Protein AF-A0A9N9NKV8-F1 (afdb_monomer_lite)

pLDDT: mean 71.87, std 18.75, range [32.06, 94.94]

Structure (mmCIF, N/CA/C/O backbone):
data_AF-A0A9N9NKV8-F1
#
_entry.id   AF-A0A9N9NKV8-F1
#
loop_
_atom_site.group_PDB
_atom_site.id
_atom_site.type_symbol
_atom_site.label_atom_id
_atom_site.label_alt_id
_atom_site.label_comp_id
_atom_site.label_asym_id
_atom_site.label_entity_id
_atom_site.label_seq_id
_atom_site.pdbx_PDB_ins_code
_atom_site.Cartn_x
_atom_site.Cartn_y
_atom_site.Cartn_z
_atom_site.occupancy
_atom_site.B_iso_or_equiv
_atom_site.auth_seq_id
_atom_site.auth_comp_id
_atom_site.auth_asym_id
_atom_site.auth_atom_id
_atom_site.pdbx_PDB_model_num
ATOM 1 N N . GLU A 1 1 ? 4.629 -12.056 -2.994 1.00 59.38 1 GLU A N 1
ATOM 2 C CA . GLU A 1 1 ? 5.844 -12.197 -2.162 1.00 59.38 1 GLU A CA 1
ATOM 3 C C . GLU A 1 1 ? 6.504 -10.847 -1.881 1.00 59.38 1 GLU A C 1
ATOM 5 O O . GLU A 1 1 ? 6.655 -10.490 -0.722 1.00 59.38 1 GLU A O 1
ATOM 10 N N . GLU A 1 2 ? 6.773 -10.036 -2.908 1.00 84.12 2 GLU A N 1
ATOM 11 C CA . GLU A 1 2 ? 7.429 -8.723 -2.770 1.00 84.12 2 GLU A CA 1
ATOM 12 C C . GLU A 1 2 ? 6.777 -7.770 -1.747 1.00 84.12 2 GLU A C 1
ATOM 14 O O . GLU A 1 2 ? 7.467 -7.253 -0.876 1.00 84.12 2 GLU A O 1
ATOM 19 N N . GLN A 1 3 ? 5.449 -7.585 -1.773 1.00 86.50 3 GLN A N 1
ATOM 20 C CA . GLN A 1 3 ? 4.755 -6.701 -0.816 1.00 86.50 3 GLN A CA 1
ATOM 21 C C . GLN A 1 3 ? 4.930 -7.135 0.645 1.00 86.50 3 GLN A C 1
ATOM 23 O O . GLN A 1 3 ? 5.041 -6.296 1.534 1.00 86.50 3 GLN A O 1
ATOM 28 N N . MET A 1 4 ? 4.959 -8.444 0.893 1.00 88.75 4 MET A N 1
ATOM 29 C CA . MET A 1 4 ? 5.151 -8.982 2.235 1.00 88.75 4 MET A CA 1
ATOM 30 C C . MET A 1 4 ? 6.593 -8.758 2.702 1.00 88.75 4 MET A C 1
ATOM 32 O O . MET A 1 4 ? 6.797 -8.317 3.826 1.00 88.75 4 MET A O 1
ATOM 36 N N . ASN A 1 5 ? 7.584 -8.946 1.826 1.00 88.38 5 ASN A N 1
ATOM 37 C CA . ASN A 1 5 ? 8.988 -8.669 2.150 1.00 88.38 5 ASN A CA 1
ATOM 38 C C . ASN A 1 5 ? 9.230 -7.173 2.410 1.00 88.38 5 ASN A C 1
ATOM 40 O O . ASN A 1 5 ? 9.847 -6.812 3.410 1.00 88.38 5 ASN A O 1
ATOM 44 N N . LEU A 1 6 ? 8.681 -6.296 1.564 1.00 89.19 6 LEU A N 1
ATOM 45 C CA . LEU A 1 6 ? 8.780 -4.842 1.734 1.00 89.19 6 LEU A CA 1
ATOM 46 C C . LEU A 1 6 ? 8.072 -4.339 2.998 1.00 89.19 6 LEU A C 1
ATOM 48 O O . LEU A 1 6 ? 8.448 -3.295 3.522 1.00 89.19 6 LEU A O 1
ATOM 52 N N . SER A 1 7 ? 7.086 -5.072 3.530 1.00 92.25 7 SER A N 1
ATOM 53 C CA . SER A 1 7 ? 6.407 -4.694 4.779 1.00 92.25 7 SER A CA 1
ATOM 54 C C . SER A 1 7 ? 7.365 -4.561 5.967 1.00 92.25 7 SER A C 1
ATOM 56 O O . SER A 1 7 ? 7.129 -3.750 6.860 1.00 92.25 7 SER A O 1
ATOM 58 N N . LEU A 1 8 ? 8.485 -5.292 5.955 1.00 91.06 8 LEU A N 1
ATOM 59 C CA . LEU A 1 8 ? 9.499 -5.253 7.010 1.00 91.06 8 LEU A CA 1
ATOM 60 C C . LEU A 1 8 ? 10.265 -3.924 7.052 1.00 91.06 8 LEU A C 1
ATOM 62 O O . LEU A 1 8 ? 10.883 -3.604 8.064 1.00 91.06 8 LEU A O 1
ATOM 66 N N . CYS A 1 9 ? 10.200 -3.132 5.980 1.00 90.94 9 CYS A N 1
ATOM 67 C CA . CYS A 1 9 ? 10.775 -1.792 5.915 1.00 90.94 9 CYS A CA 1
ATOM 68 C C . CYS A 1 9 ? 9.907 -0.734 6.609 1.00 90.94 9 CYS A C 1
ATOM 70 O O . CYS A 1 9 ? 10.264 0.442 6.583 1.00 90.94 9 CYS A O 1
ATOM 72 N N . TYR A 1 10 ? 8.786 -1.124 7.224 1.00 92.12 10 TYR A N 1
ATOM 73 C CA . TYR A 1 10 ? 7.868 -0.201 7.878 1.00 92.12 10 TYR A CA 1
ATOM 74 C C . TYR A 1 10 ? 7.801 -0.437 9.381 1.00 92.12 10 TYR A C 1
ATOM 76 O O . TYR A 1 10 ? 7.755 -1.566 9.870 1.00 92.12 10 TYR A O 1
ATOM 84 N N . HIS A 1 11 ? 7.748 0.661 10.119 1.00 92.38 11 HIS A N 1
ATOM 85 C CA . HIS A 1 11 ? 7.334 0.686 11.509 1.00 92.38 11 HIS A CA 1
ATOM 86 C C . HIS A 1 11 ? 5.838 0.990 11.586 1.00 92.38 11 HIS A C 1
ATOM 88 O O . HIS A 1 11 ? 5.302 1.663 10.708 1.00 92.38 11 HIS A O 1
ATOM 94 N N . ALA A 1 12 ? 5.166 0.477 12.612 1.00 93.56 12 ALA A N 1
ATOM 95 C CA . ALA A 1 12 ? 3.743 0.693 12.800 1.00 93.56 12 ALA A CA 1
ATOM 96 C C . ALA A 1 12 ? 3.438 0.916 14.277 1.00 93.56 12 ALA A C 1
ATOM 98 O O . ALA A 1 12 ? 3.933 0.171 15.125 1.00 93.56 12 ALA A O 1
ATOM 99 N N . THR A 1 13 ? 2.607 1.917 14.540 1.00 93.12 13 THR A N 1
ATOM 100 C CA . THR A 1 13 ? 2.231 2.354 15.881 1.00 93.12 13 THR A CA 1
ATOM 101 C C . THR A 1 13 ? 0.715 2.462 15.951 1.00 93.12 13 THR A C 1
ATOM 103 O O . THR A 1 13 ? 0.108 3.121 15.104 1.00 93.12 13 THR A O 1
ATOM 106 N N . GLU A 1 14 ? 0.103 1.811 16.939 1.00 92.69 14 GLU A N 1
ATOM 107 C CA . GLU A 1 14 ? -1.325 1.982 17.214 1.00 92.69 14 GLU A CA 1
ATOM 108 C C . GLU A 1 14 ? -1.544 3.412 17.711 1.00 92.69 14 GLU A C 1
ATOM 110 O O . GLU A 1 14 ? -0.775 3.932 18.525 1.00 92.69 14 GLU A O 1
ATOM 115 N N . ILE A 1 15 ? -2.570 4.068 17.188 1.00 91.19 15 ILE A N 1
ATOM 116 C CA . ILE A 1 15 ? -2.924 5.439 17.533 1.00 91.19 15 ILE A CA 1
ATOM 117 C C . ILE A 1 15 ? -4.402 5.507 17.892 1.00 91.19 15 ILE A C 1
ATOM 119 O O . ILE A 1 15 ? -5.216 4.705 17.439 1.00 91.19 15 ILE A O 1
ATOM 123 N N . GLU A 1 16 ? -4.766 6.508 18.682 1.00 87.12 16 GLU A N 1
ATOM 124 C CA . GLU A 1 16 ? -6.173 6.832 18.879 1.00 87.12 16 GLU A CA 1
ATOM 125 C C . GLU A 1 16 ? -6.756 7.392 17.581 1.00 87.12 16 GLU A C 1
ATOM 127 O O . GLU A 1 16 ? -6.125 8.209 16.904 1.00 87.12 16 GLU A O 1
ATOM 132 N N . PHE A 1 17 ? -7.971 6.959 17.244 1.00 80.25 17 PHE A N 1
ATOM 133 C CA . PHE A 1 17 ? -8.651 7.356 16.013 1.00 80.25 17 PHE A CA 1
ATOM 134 C C . PHE A 1 17 ? -8.741 8.885 15.866 1.00 80.25 17 PHE A C 1
ATOM 136 O O . PHE A 1 17 ? -8.448 9.417 14.795 1.00 80.25 17 PHE A O 1
ATOM 143 N N . GLU A 1 18 ? -9.068 9.593 16.952 1.00 76.50 18 GLU A N 1
ATOM 144 C CA . GLU A 1 18 ? -9.189 11.059 16.972 1.00 76.50 18 GLU A CA 1
ATOM 145 C C . GLU A 1 18 ? -7.867 11.764 16.626 1.00 76.50 18 GLU A C 1
ATOM 147 O O . GLU A 1 18 ? -7.859 12.804 15.967 1.00 76.50 18 GLU A O 1
ATOM 152 N N . ASN A 1 19 ? -6.736 11.148 16.975 1.00 77.62 19 ASN A N 1
ATOM 153 C CA . ASN A 1 19 ? -5.398 11.682 16.728 1.00 77.62 19 ASN A CA 1
ATOM 154 C C . ASN A 1 19 ? -4.859 11.342 15.328 1.00 77.62 19 ASN A C 1
ATOM 156 O O . ASN A 1 19 ? -3.799 11.829 14.939 1.00 77.62 19 ASN A O 1
ATOM 160 N N . ALA A 1 20 ? -5.550 10.501 14.554 1.00 75.81 20 ALA A N 1
ATOM 161 C CA . ALA A 1 20 ? -5.077 10.086 13.235 1.00 75.81 20 ALA A CA 1
ATOM 162 C C . ALA A 1 20 ? -5.077 11.244 12.232 1.00 75.81 20 ALA A C 1
ATOM 164 O O . ALA A 1 20 ? -4.102 11.437 11.510 1.00 75.81 20 ALA A O 1
ATOM 165 N N . ARG A 1 21 ? -6.142 12.055 12.223 1.00 75.00 21 ARG A N 1
ATOM 166 C CA . ARG A 1 21 ? -6.285 13.173 11.276 1.00 75.00 21 ARG A CA 1
ATOM 167 C C . ARG A 1 21 ? -5.312 14.317 11.565 1.00 75.00 21 ARG A C 1
ATOM 169 O O . ARG A 1 21 ? -4.824 14.940 10.633 1.00 75.00 21 ARG A O 1
ATOM 176 N N . SER A 1 22 ? -4.995 14.573 12.834 1.00 73.25 22 SER A N 1
ATOM 177 C CA . SER A 1 22 ? -4.048 15.629 13.225 1.00 73.25 22 SER A CA 1
ATOM 178 C C . SER A 1 22 ? -2.589 15.279 12.917 1.00 73.25 22 SER A C 1
ATOM 180 O O . SER A 1 22 ? -1.762 16.176 12.783 1.00 73.25 22 SER A O 1
ATOM 182 N N . LYS A 1 23 ? -2.274 13.986 12.783 1.00 73.25 23 LYS A N 1
ATOM 183 C CA . LYS A 1 23 ? -0.947 13.484 12.400 1.00 73.25 23 LYS A CA 1
ATOM 184 C C . LYS A 1 23 ? -0.706 13.452 10.893 1.00 73.25 23 LYS A C 1
ATOM 186 O O . LYS A 1 23 ? 0.419 13.202 10.462 1.00 73.25 23 LYS A O 1
ATOM 191 N N . GLU A 1 24 ? -1.741 13.650 10.084 1.00 74.38 24 GLU A N 1
ATOM 192 C CA . GLU A 1 24 ? -1.588 13.647 8.639 1.00 74.38 24 GLU A CA 1
ATOM 193 C C . GLU A 1 24 ? -0.886 14.931 8.185 1.00 74.38 24 GLU A C 1
ATOM 195 O O . GLU A 1 24 ? -1.459 16.019 8.175 1.00 74.38 24 GLU A O 1
ATOM 200 N N . ASN A 1 25 ? 0.390 14.806 7.822 1.00 67.25 25 ASN A N 1
ATOM 201 C CA . ASN A 1 25 ? 1.150 15.923 7.278 1.00 67.25 25 ASN A CA 1
ATOM 202 C C . ASN A 1 25 ? 0.633 16.280 5.878 1.00 67.25 25 ASN A C 1
ATOM 204 O O . ASN A 1 25 ? 0.511 15.411 5.010 1.00 67.25 25 ASN A O 1
ATOM 208 N N . VAL A 1 26 ? 0.409 17.573 5.630 1.00 59.44 26 VAL A N 1
ATOM 209 C CA . VAL A 1 26 ? 0.201 18.087 4.272 1.00 59.44 26 VAL A CA 1
ATOM 210 C C . VAL A 1 26 ? 1.522 17.945 3.522 1.00 59.44 26 VAL A C 1
ATOM 212 O O . VAL A 1 26 ? 2.517 18.585 3.860 1.00 59.44 26 VAL A O 1
ATOM 215 N N . LEU A 1 27 ? 1.550 17.054 2.536 1.00 58.91 27 LEU A N 1
ATOM 216 C CA . LEU A 1 27 ? 2.731 16.842 1.709 1.00 58.91 27 LEU A CA 1
ATOM 217 C C . LEU A 1 27 ? 2.879 17.988 0.717 1.00 58.91 27 LEU A C 1
ATOM 219 O O . LEU A 1 27 ? 1.959 18.240 -0.058 1.00 58.91 27 LEU A O 1
ATOM 223 N N . ASP A 1 28 ? 4.057 18.610 0.693 1.00 55.28 28 ASP A N 1
ATOM 224 C CA . ASP A 1 28 ? 4.451 19.479 -0.411 1.00 55.28 28 ASP A CA 1
ATOM 225 C C . ASP A 1 28 ? 4.503 18.646 -1.703 1.00 55.28 28 ASP A C 1
ATOM 227 O O . ASP A 1 28 ? 5.191 17.621 -1.781 1.00 55.28 28 ASP A O 1
ATOM 231 N N . GLU A 1 29 ? 3.740 19.056 -2.719 1.00 55.53 29 GLU A N 1
ATOM 232 C CA . GLU A 1 29 ? 3.689 18.379 -4.018 1.00 55.53 29 GLU A CA 1
ATOM 233 C C . GLU A 1 29 ? 5.070 18.309 -4.685 1.00 55.53 29 GLU A C 1
ATOM 235 O O . GLU A 1 29 ? 5.317 17.394 -5.476 1.00 55.53 29 GLU A O 1
ATOM 240 N N . SER A 1 30 ? 5.985 19.219 -4.328 1.00 52.91 30 SER A N 1
ATOM 241 C CA . SER A 1 30 ? 7.352 19.262 -4.854 1.00 52.91 30 SER A CA 1
ATOM 242 C C . SER A 1 30 ? 8.200 18.030 -4.485 1.00 52.91 30 SER A C 1
ATOM 244 O O . SER A 1 30 ? 9.093 17.654 -5.247 1.00 52.91 30 SER A O 1
ATOM 246 N N . ASP A 1 31 ? 7.875 17.339 -3.383 1.00 54.62 31 ASP A N 1
ATOM 247 C CA . ASP A 1 31 ? 8.577 16.134 -2.910 1.00 54.62 31 ASP A CA 1
ATOM 248 C C . ASP A 1 31 ? 8.037 14.835 -3.570 1.00 54.62 31 ASP A C 1
ATOM 250 O O . ASP A 1 31 ? 8.616 13.751 -3.408 1.00 54.62 31 ASP A O 1
ATOM 254 N N . ARG A 1 32 ? 6.945 14.907 -4.355 1.00 57.59 32 ARG A N 1
ATOM 255 C CA . ARG A 1 32 ? 6.312 13.747 -5.017 1.00 57.59 32 ARG A CA 1
ATOM 256 C C . ARG A 1 32 ? 6.987 13.402 -6.353 1.00 57.59 32 ARG A C 1
ATOM 258 O O . ARG A 1 32 ? 6.445 13.638 -7.432 1.00 57.59 32 ARG A O 1
ATOM 265 N N . PHE A 1 33 ? 8.153 12.762 -6.298 1.00 60.25 33 PHE A N 1
ATOM 266 C CA . PHE A 1 33 ? 8.739 12.120 -7.483 1.00 60.25 33 PHE A CA 1
ATOM 267 C C . PHE A 1 33 ? 7.880 10.940 -7.964 1.00 60.25 33 PHE A C 1
ATOM 269 O O . PHE A 1 33 ? 7.383 10.155 -7.153 1.00 60.25 33 PHE A O 1
ATOM 276 N N . ILE A 1 34 ? 7.736 10.790 -9.288 1.00 59.56 34 ILE A N 1
ATOM 277 C CA . ILE A 1 34 ? 6.890 9.751 -9.907 1.00 59.56 34 ILE A CA 1
ATOM 278 C C . ILE A 1 34 ? 7.315 8.333 -9.503 1.00 59.56 34 ILE A C 1
ATOM 280 O O . ILE A 1 34 ? 6.463 7.486 -9.242 1.00 59.56 34 ILE A O 1
ATOM 284 N N . ASP A 1 35 ? 8.611 8.108 -9.331 1.00 54.78 35 ASP A N 1
ATOM 285 C CA . ASP A 1 35 ? 9.166 6.820 -8.913 1.00 54.78 35 ASP A CA 1
ATOM 286 C C . ASP A 1 35 ? 8.711 6.424 -7.497 1.00 54.78 35 ASP A C 1
ATOM 288 O O . ASP A 1 35 ? 8.479 5.251 -7.214 1.00 54.78 35 ASP A O 1
ATOM 292 N N . ASN A 1 36 ? 8.495 7.410 -6.623 1.00 60.38 36 ASN A N 1
ATOM 293 C CA . ASN A 1 36 ? 8.099 7.201 -5.232 1.00 60.38 36 ASN A CA 1
ATOM 294 C C . ASN A 1 36 ? 6.577 7.239 -5.036 1.00 60.38 36 ASN A C 1
ATOM 296 O O . ASN A 1 36 ? 6.095 6.922 -3.952 1.00 60.38 36 ASN A O 1
ATOM 300 N N . LEU A 1 37 ? 5.789 7.592 -6.064 1.00 62.69 37 LEU A N 1
ATOM 301 C CA . LEU A 1 37 ? 4.326 7.730 -5.969 1.00 62.69 37 LEU A CA 1
ATOM 302 C C . LEU A 1 37 ? 3.632 6.448 -5.484 1.00 62.69 37 LEU A C 1
ATOM 304 O O . LEU A 1 37 ? 2.493 6.500 -5.020 1.00 62.69 37 LEU A O 1
ATOM 308 N N . PHE A 1 38 ? 4.282 5.291 -5.601 1.00 60.16 38 PHE A N 1
ATOM 309 C CA . PHE A 1 38 ? 3.774 4.020 -5.090 1.00 60.16 38 PHE A CA 1
ATOM 310 C C . PHE A 1 38 ? 3.830 3.911 -3.561 1.00 60.16 38 PHE A C 1
ATOM 312 O O . PHE A 1 38 ? 2.990 3.198 -3.009 1.00 60.16 38 PHE A O 1
ATOM 319 N N . ASP A 1 39 ? 4.759 4.617 -2.912 1.00 69.19 39 ASP A N 1
ATOM 320 C CA . ASP A 1 39 ? 5.014 4.661 -1.462 1.00 69.19 39 ASP A CA 1
ATOM 321 C C . ASP A 1 39 ? 4.447 5.913 -0.777 1.00 69.19 39 ASP A C 1
ATOM 323 O O . ASP A 1 39 ? 4.652 6.099 0.416 1.00 69.19 39 ASP A O 1
ATOM 327 N N . PHE A 1 40 ? 3.735 6.775 -1.508 1.00 77.75 40 PHE A N 1
ATOM 328 C CA . PHE A 1 40 ? 3.046 7.928 -0.928 1.00 77.75 40 PHE A CA 1
ATOM 329 C C . PHE A 1 40 ? 1.570 7.624 -0.637 1.00 77.75 40 PHE A C 1
ATOM 331 O O . PHE A 1 40 ? 0.933 6.862 -1.384 1.00 77.75 40 PHE A O 1
ATOM 338 N N . PRO A 1 41 ? 0.977 8.239 0.405 1.00 79.81 41 PRO A N 1
ATOM 339 C CA . PRO A 1 41 ? -0.471 8.266 0.590 1.00 79.81 41 PRO A CA 1
ATOM 340 C C . PRO A 1 41 ? -1.163 8.756 -0.686 1.00 79.81 41 PRO A C 1
ATOM 342 O O . PRO A 1 41 ? -0.720 9.707 -1.324 1.00 79.81 41 PRO A O 1
ATOM 345 N N . GLN A 1 42 ? -2.205 8.044 -1.105 1.00 78.00 42 GLN A N 1
ATOM 346 C CA . GLN A 1 42 ? -2.976 8.346 -2.316 1.00 78.00 42 GLN A CA 1
ATOM 347 C C . GLN A 1 42 ? -4.213 9.179 -2.027 1.00 78.00 42 GLN A C 1
ATOM 349 O O . GLN A 1 42 ? -4.753 9.795 -2.934 1.00 78.00 42 GLN A O 1
ATOM 354 N N . ILE A 1 43 ? -4.672 9.132 -0.785 1.00 77.88 43 ILE A N 1
ATOM 355 C CA . ILE A 1 43 ? -5.833 9.849 -0.285 1.00 77.88 43 ILE A CA 1
ATOM 356 C C . ILE A 1 43 ? -5.557 10.281 1.146 1.00 77.88 43 ILE A C 1
ATOM 358 O O . ILE A 1 43 ? -4.757 9.646 1.846 1.00 77.88 43 ILE A O 1
ATOM 362 N N . HIS A 1 44 ? -6.260 11.326 1.554 1.00 80.12 44 HIS A N 1
ATOM 363 C CA . HIS A 1 44 ? -6.252 11.813 2.917 1.00 80.12 44 HIS A CA 1
ATOM 364 C C . HIS A 1 44 ? -7.205 11.007 3.800 1.00 80.12 44 HIS A C 1
ATOM 366 O O . HIS A 1 44 ? -8.214 10.473 3.335 1.00 80.12 44 HIS A O 1
ATOM 372 N N . LEU A 1 45 ? -6.918 10.943 5.098 1.00 77.31 45 LEU A N 1
ATOM 373 C CA . LEU A 1 45 ? -7.813 10.323 6.079 1.00 77.31 45 LEU A CA 1
ATOM 374 C C . LEU A 1 45 ? -9.197 10.985 6.127 1.00 77.31 45 LEU A C 1
ATOM 376 O O . LEU A 1 45 ? -10.180 10.323 6.459 1.00 77.31 45 LEU A O 1
ATOM 380 N N . SER A 1 46 ? -9.283 12.274 5.790 1.00 72.06 46 SER A N 1
ATOM 381 C CA . SER A 1 46 ? -10.550 13.002 5.648 1.00 72.06 46 SER A CA 1
ATOM 382 C C . SER A 1 46 ? -11.455 12.423 4.559 1.00 72.06 46 SER A C 1
ATOM 384 O O . SER A 1 46 ? -12.671 12.557 4.662 1.00 72.06 46 SER A O 1
ATOM 386 N N . SER A 1 47 ? -10.889 11.747 3.554 1.00 72.56 47 SER A N 1
ATOM 387 C CA . SER A 1 47 ? -11.641 11.102 2.474 1.00 72.56 47 SER A CA 1
ATOM 388 C C . SER A 1 47 ? -12.250 9.753 2.898 1.00 72.56 47 SER A C 1
ATOM 390 O O . SER A 1 47 ? -13.025 9.169 2.138 1.00 72.56 47 SER A O 1
ATOM 392 N N . PHE A 1 48 ? -11.910 9.219 4.081 1.00 74.75 48 PHE A N 1
ATOM 393 C CA . PHE A 1 48 ? -12.569 8.028 4.626 1.00 74.75 48 PHE A CA 1
ATOM 394 C C . PHE A 1 48 ? -13.920 8.364 5.272 1.00 74.75 48 PHE A C 1
ATOM 396 O O . PHE A 1 48 ? -14.054 9.425 5.885 1.00 74.75 48 PHE A O 1
ATOM 403 N N . PRO A 1 49 ? -14.914 7.455 5.175 1.00 66.00 49 PRO A N 1
ATOM 404 C CA . PRO A 1 49 ? -16.222 7.660 5.788 1.00 66.00 49 PRO A CA 1
ATOM 405 C C . PRO A 1 49 ? -16.095 7.883 7.301 1.00 66.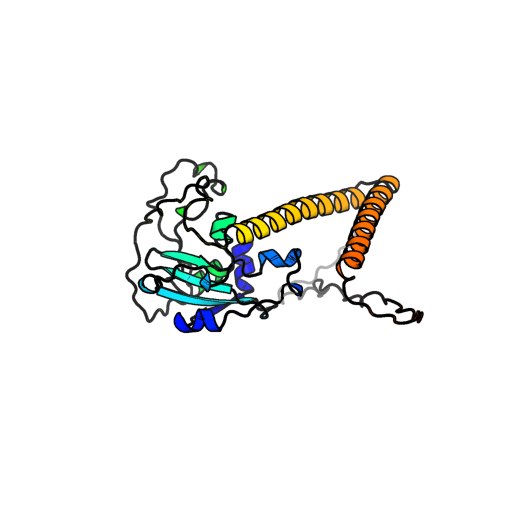00 49 PRO A C 1
ATOM 407 O O . PRO A 1 49 ? -15.290 7.237 7.971 1.00 66.00 49 PRO A O 1
ATOM 410 N N . GLU A 1 50 ? -16.899 8.809 7.826 1.00 57.16 50 GLU A N 1
ATOM 411 C CA . GLU A 1 50 ? -16.825 9.287 9.213 1.00 57.16 50 GLU A CA 1
ATOM 412 C C . GLU A 1 50 ? -17.409 8.324 10.253 1.00 57.16 50 GLU A C 1
ATOM 414 O O . GLU A 1 50 ? -17.344 8.633 11.438 1.00 57.16 50 GLU A O 1
ATOM 419 N N . ASP A 1 51 ? -17.946 7.164 9.857 1.00 67.38 51 ASP A N 1
ATOM 420 C CA . ASP A 1 51 ? -18.531 6.191 10.789 1.00 67.38 51 ASP A CA 1
ATOM 421 C C . ASP A 1 51 ? -17.457 5.484 11.634 1.00 67.38 51 ASP A C 1
ATOM 423 O O . ASP A 1 51 ? -17.096 4.318 11.440 1.00 67.38 51 ASP A O 1
ATOM 427 N N . THR A 1 52 ? -16.973 6.217 12.635 1.00 66.69 52 THR A N 1
ATOM 428 C CA . THR A 1 52 ? -15.974 5.806 13.627 1.00 66.69 52 THR A CA 1
ATOM 429 C C . THR A 1 52 ? -16.410 4.577 14.421 1.00 66.69 52 THR A C 1
ATOM 431 O O . THR A 1 52 ? -15.568 3.814 14.886 1.00 66.69 52 THR A O 1
ATOM 434 N N . SER A 1 53 ? -17.723 4.340 14.517 1.00 71.25 53 SER A N 1
ATOM 435 C CA . SER A 1 53 ? -18.337 3.204 15.215 1.00 71.25 53 SER A CA 1
ATOM 436 C C . SER A 1 53 ? -17.930 1.839 14.648 1.00 71.25 53 SER A C 1
ATOM 438 O O . SER A 1 53 ? -18.046 0.821 15.333 1.00 71.25 53 SER A O 1
ATOM 440 N N . THR A 1 54 ? -17.437 1.805 13.408 1.00 84.00 54 THR A N 1
ATOM 441 C CA . THR A 1 54 ? -16.981 0.579 12.743 1.00 84.00 54 THR A CA 1
ATOM 442 C C . THR A 1 54 ? -15.490 0.308 12.923 1.00 84.00 54 THR A C 1
ATOM 444 O O . THR A 1 54 ? -15.053 -0.820 12.692 1.00 84.00 54 THR A O 1
ATOM 447 N N . VAL A 1 55 ? -14.705 1.304 13.348 1.00 88.12 55 VAL A N 1
ATOM 448 C CA . VAL A 1 55 ? -13.246 1.202 13.453 1.00 88.12 55 VAL A CA 1
ATOM 449 C C . VAL A 1 55 ? -12.865 0.523 14.766 1.00 88.12 55 VAL A C 1
ATOM 451 O O . VAL A 1 55 ? -13.162 1.017 15.850 1.00 88.12 55 VAL A O 1
ATOM 454 N N . LEU A 1 56 ? -12.174 -0.612 14.671 1.00 89.38 56 LEU A N 1
ATOM 455 C CA . LEU A 1 56 ? -11.653 -1.338 15.829 1.00 89.38 56 LEU A CA 1
ATOM 456 C C . LEU A 1 56 ? -10.298 -0.792 16.278 1.00 89.38 56 LEU A C 1
ATOM 458 O O . LEU A 1 56 ? -10.080 -0.588 17.471 1.00 89.38 56 LEU A O 1
ATOM 462 N N . GLU A 1 57 ? -9.398 -0.565 15.321 1.00 91.62 57 GLU A N 1
ATOM 463 C CA . GLU A 1 57 ? -8.042 -0.074 15.560 1.00 91.62 57 GLU A CA 1
ATOM 464 C C . GLU A 1 57 ? -7.622 0.901 14.455 1.00 91.62 57 GLU A C 1
ATOM 466 O O . GLU A 1 57 ? -7.958 0.719 13.277 1.00 91.62 57 GLU A O 1
ATOM 471 N N . ALA A 1 58 ? -6.838 1.908 14.838 1.00 91.56 58 ALA A N 1
ATOM 472 C CA . ALA A 1 58 ? -6.204 2.852 13.932 1.00 91.56 58 ALA A CA 1
ATOM 473 C C . ALA A 1 58 ? -4.684 2.775 14.087 1.00 91.56 58 ALA A C 1
ATOM 475 O O . ALA A 1 58 ? -4.157 2.718 15.197 1.00 91.56 58 ALA A O 1
ATOM 476 N N . TRP A 1 59 ? -3.978 2.777 12.962 1.00 93.75 59 TRP A N 1
ATOM 477 C CA . TRP A 1 59 ? -2.534 2.583 12.935 1.00 93.75 59 TRP A CA 1
ATOM 478 C C . TRP A 1 59 ? -1.852 3.606 12.039 1.00 93.75 59 TRP A C 1
ATOM 480 O O . TRP A 1 59 ? -2.268 3.829 10.900 1.00 93.75 59 TRP A O 1
ATOM 490 N N . GLU A 1 60 ? -0.763 4.173 12.547 1.00 93.75 60 GLU A N 1
ATOM 491 C CA . GLU A 1 60 ? 0.197 4.964 11.785 1.00 93.75 60 GLU A CA 1
ATOM 492 C C . GLU A 1 60 ? 1.340 4.061 11.314 1.00 93.75 60 GLU A C 1
ATOM 494 O O . GLU A 1 60 ? 1.908 3.304 12.101 1.00 93.75 60 GLU A O 1
ATOM 499 N N . ILE A 1 61 ? 1.687 4.144 10.033 1.00 92.75 61 ILE A N 1
ATOM 500 C CA . ILE A 1 61 ? 2.693 3.316 9.373 1.00 92.75 61 ILE A CA 1
ATOM 501 C C . ILE A 1 61 ? 3.759 4.224 8.762 1.00 92.75 61 ILE A C 1
ATOM 503 O O . ILE A 1 61 ? 3.468 5.031 7.882 1.00 92.75 61 ILE A O 1
ATOM 507 N N . LEU A 1 62 ? 5.007 4.061 9.184 1.00 91.12 62 LEU A N 1
ATOM 508 C CA . LEU A 1 62 ? 6.135 4.897 8.773 1.00 91.12 62 LEU A CA 1
ATOM 509 C C . LEU A 1 62 ? 7.186 4.056 8.058 1.00 91.12 62 LEU A C 1
ATOM 511 O O . LEU A 1 62 ? 7.573 2.993 8.545 1.00 91.12 62 LEU A O 1
ATOM 515 N N . HIS A 1 63 ? 7.690 4.537 6.924 1.00 89.25 63 HIS A N 1
ATOM 516 C CA . HIS A 1 63 ? 8.816 3.885 6.264 1.00 89.25 63 HIS A CA 1
ATOM 517 C C . HIS A 1 63 ? 10.111 4.145 7.045 1.00 89.25 63 HIS A C 1
ATOM 519 O O . HIS A 1 63 ? 10.480 5.293 7.290 1.00 89.25 63 HIS A O 1
ATOM 525 N N . LEU A 1 64 ? 10.847 3.086 7.392 1.00 87.19 64 LEU A N 1
ATOM 526 C CA . LEU A 1 64 ? 12.045 3.169 8.236 1.00 87.19 64 LEU A CA 1
ATOM 527 C C . LEU A 1 64 ? 13.160 4.018 7.615 1.00 87.19 64 LEU A C 1
ATOM 529 O O . LEU A 1 64 ? 13.898 4.682 8.337 1.00 87.19 64 LEU A O 1
ATOM 533 N N . ALA A 1 65 ? 13.295 4.004 6.286 1.00 81.69 65 ALA A N 1
ATOM 534 C CA . ALA A 1 65 ? 14.320 4.793 5.598 1.00 81.69 65 ALA A CA 1
ATOM 535 C C . ALA A 1 65 ? 13.830 6.179 5.146 1.00 81.69 65 ALA A C 1
ATOM 537 O O . ALA A 1 65 ? 14.643 6.997 4.726 1.00 81.69 65 ALA A O 1
ATOM 538 N N . ASN A 1 66 ? 12.518 6.439 5.191 1.00 74.50 66 ASN A N 1
ATOM 539 C CA . ASN A 1 66 ? 11.939 7.715 4.774 1.00 74.50 66 ASN A CA 1
ATOM 540 C C . ASN A 1 66 ? 10.705 8.057 5.629 1.00 74.50 66 ASN A C 1
ATOM 542 O O . ASN A 1 66 ? 9.575 7.917 5.166 1.00 74.50 66 ASN A O 1
ATOM 546 N N . PRO A 1 67 ? 10.904 8.507 6.878 1.00 70.94 67 PRO A N 1
ATOM 547 C CA . PRO A 1 67 ? 9.811 8.782 7.807 1.00 70.94 67 PRO A CA 1
ATOM 548 C C . PRO A 1 67 ? 9.083 10.105 7.518 1.00 70.94 67 PRO A C 1
ATOM 550 O O . PRO A 1 67 ? 8.270 10.534 8.327 1.00 70.94 67 PRO A O 1
ATOM 553 N N . LYS A 1 68 ? 9.368 10.778 6.391 1.00 73.38 68 LYS A N 1
ATOM 554 C CA . LYS A 1 68 ? 8.702 12.034 6.011 1.00 73.38 68 LYS A CA 1
ATOM 555 C C . LYS A 1 68 ? 7.196 11.858 5.804 1.00 73.38 68 LYS A C 1
ATOM 557 O O . LYS A 1 68 ? 6.439 12.809 5.969 1.00 73.38 68 LYS A O 1
ATOM 562 N N . THR A 1 69 ? 6.777 10.660 5.398 1.00 77.25 69 THR A N 1
ATOM 563 C CA . THR A 1 69 ? 5.395 10.365 5.024 1.00 77.25 69 THR A CA 1
ATOM 564 C C . THR A 1 69 ? 4.859 9.196 5.827 1.00 77.25 69 THR A C 1
ATOM 566 O O . THR A 1 69 ? 5.418 8.095 5.781 1.00 77.25 69 THR A O 1
ATOM 569 N N . SER A 1 70 ? 3.745 9.431 6.511 1.00 87.44 70 SER A N 1
ATOM 570 C CA . SER A 1 70 ? 2.987 8.400 7.208 1.00 87.44 70 SER A CA 1
ATOM 571 C C . SER A 1 70 ? 1.892 7.856 6.300 1.00 87.44 70 SER A C 1
ATOM 573 O O . SER A 1 70 ? 1.202 8.603 5.609 1.00 87.44 70 SER A O 1
ATOM 575 N N . HIS A 1 71 ? 1.688 6.548 6.342 1.00 90.50 71 HIS A N 1
ATOM 576 C CA . HIS A 1 71 ? 0.444 5.932 5.915 1.00 90.50 71 HIS A CA 1
ATOM 577 C C . HIS A 1 71 ? -0.435 5.662 7.120 1.00 90.50 71 HIS A C 1
ATOM 579 O O . HIS A 1 71 ? 0.062 5.393 8.209 1.00 90.50 71 HIS A O 1
ATOM 585 N N . PHE A 1 72 ? -1.742 5.650 6.902 1.00 91.81 72 PHE A N 1
ATOM 586 C CA . PHE A 1 72 ? -2.691 5.300 7.943 1.00 91.81 72 PHE A CA 1
ATOM 587 C C . PHE A 1 72 ? -3.529 4.113 7.509 1.00 91.81 72 PHE A C 1
ATOM 589 O O . PHE A 1 72 ? -3.839 3.951 6.318 1.00 91.81 72 PHE A O 1
ATOM 596 N N . ILE A 1 73 ? -3.852 3.261 8.480 1.00 92.12 73 ILE A N 1
ATOM 597 C CA . ILE A 1 73 ? -4.746 2.127 8.293 1.00 92.12 73 ILE A CA 1
ATOM 598 C C . ILE A 1 73 ? -5.818 2.122 9.371 1.00 92.12 73 ILE A C 1
ATOM 600 O O . ILE A 1 73 ? -5.504 2.212 10.557 1.00 92.12 73 ILE A O 1
ATOM 604 N N . TYR A 1 74 ? -7.064 1.936 8.946 1.00 90.81 74 TYR A N 1
ATOM 605 C CA . TYR A 1 74 ? -8.176 1.585 9.821 1.00 90.81 74 TYR A CA 1
ATOM 606 C C . TYR A 1 74 ? -8.547 0.118 9.629 1.00 90.81 74 TYR A C 1
ATOM 608 O O . TYR A 1 74 ? -8.708 -0.338 8.493 1.00 90.81 74 TYR A O 1
ATOM 616 N N . LEU A 1 75 ? -8.664 -0.610 10.740 1.00 90.88 75 LEU A N 1
ATOM 617 C CA . LEU A 1 75 ? -9.195 -1.970 10.788 1.00 90.88 75 LEU A CA 1
ATOM 618 C C . LEU A 1 75 ? -10.658 -1.900 11.211 1.00 90.88 75 LEU A C 1
ATOM 620 O O . LEU A 1 75 ? -10.964 -1.337 12.261 1.00 90.88 75 LEU A O 1
ATOM 624 N N . LEU A 1 76 ? -11.552 -2.448 10.395 1.00 87.94 76 LEU A N 1
ATOM 625 C CA . LEU A 1 76 ? -12.993 -2.358 10.604 1.00 87.94 76 LEU A CA 1
ATOM 626 C C . LEU A 1 76 ? -13.553 -3.633 11.251 1.00 87.94 76 LEU A C 1
ATOM 628 O O . LEU A 1 76 ? -12.955 -4.712 11.191 1.00 87.94 76 LEU A O 1
ATOM 632 N N . ASN A 1 77 ? -14.727 -3.513 11.867 1.00 86.25 77 ASN A N 1
ATOM 633 C CA . ASN A 1 77 ? -15.409 -4.600 12.573 1.00 86.25 77 ASN A CA 1
ATOM 634 C C . ASN A 1 77 ? -15.849 -5.761 11.660 1.00 86.25 77 ASN A C 1
ATOM 636 O O . ASN A 1 77 ? -15.940 -6.903 12.108 1.00 86.25 77 ASN A O 1
ATOM 640 N N . ASP A 1 78 ? -16.035 -5.504 10.370 1.00 82.31 78 ASP A N 1
ATOM 641 C CA . ASP A 1 78 ? -16.310 -6.493 9.327 1.00 82.31 78 ASP A CA 1
ATOM 642 C C . ASP A 1 78 ? -15.034 -7.171 8.786 1.00 82.31 78 ASP A C 1
ATOM 644 O O . ASP A 1 78 ? -15.101 -8.038 7.913 1.00 82.31 78 ASP A O 1
ATOM 648 N N . SER A 1 79 ? -13.867 -6.831 9.350 1.00 82.44 79 SER A N 1
ATOM 649 C CA . SER A 1 79 ? -12.540 -7.304 8.926 1.00 82.44 79 SER A CA 1
ATOM 650 C C . SER A 1 79 ? -12.112 -6.842 7.535 1.00 82.44 79 SER A C 1
ATOM 652 O O . SER A 1 79 ? -11.208 -7.424 6.930 1.00 82.44 79 SER A O 1
ATOM 654 N N . ILE A 1 80 ? -12.726 -5.767 7.041 1.00 84.44 80 ILE A N 1
ATOM 655 C CA . ILE A 1 80 ? -12.166 -4.942 5.976 1.00 84.44 80 ILE A CA 1
ATOM 656 C C . ILE A 1 80 ? -11.132 -3.989 6.591 1.00 84.44 80 ILE A C 1
ATOM 658 O O . ILE A 1 80 ? -11.150 -3.676 7.782 1.00 84.44 80 ILE A O 1
ATOM 662 N N . PHE A 1 81 ? -10.194 -3.526 5.768 1.00 88.44 81 PHE A N 1
ATOM 663 C CA . PHE A 1 81 ? -9.265 -2.470 6.140 1.00 88.44 81 PHE A CA 1
ATOM 664 C C . PHE A 1 81 ? -9.289 -1.341 5.116 1.00 88.44 81 PHE A C 1
ATOM 666 O O . PHE A 1 81 ? -9.514 -1.551 3.920 1.00 88.44 81 PHE A O 1
ATOM 673 N N . LEU A 1 82 ? -8.993 -0.138 5.589 1.00 87.94 82 LEU A N 1
ATOM 674 C CA . LEU A 1 82 ? -8.824 1.048 4.765 1.00 87.94 82 LEU A CA 1
ATOM 675 C C . LEU A 1 82 ? -7.391 1.525 4.920 1.00 87.94 82 LEU A C 1
ATOM 677 O O . LEU A 1 82 ? -6.961 1.789 6.032 1.00 87.94 82 LEU A O 1
ATOM 681 N N . CYS A 1 83 ? -6.639 1.614 3.825 1.00 90.06 83 CYS A N 1
ATOM 682 C CA . CYS A 1 83 ? -5.265 2.110 3.846 1.00 90.06 83 CYS A CA 1
ATOM 683 C C . CYS A 1 83 ? -5.137 3.320 2.930 1.00 90.06 83 CYS A C 1
ATOM 685 O O . CYS A 1 83 ? -5.549 3.250 1.768 1.00 90.06 83 CYS A O 1
ATOM 687 N N . THR A 1 84 ? -4.495 4.387 3.409 1.00 88.38 84 THR A N 1
ATOM 688 C CA . THR A 1 84 ? -4.301 5.616 2.622 1.00 88.38 84 THR A CA 1
ATOM 689 C C . THR A 1 84 ? -3.505 5.387 1.337 1.00 88.38 84 THR A C 1
ATOM 691 O O . THR A 1 84 ? -3.598 6.176 0.406 1.00 88.38 84 THR A O 1
ATOM 694 N N . CYS A 1 85 ? -2.761 4.280 1.210 1.00 87.00 85 CYS A N 1
ATOM 695 C CA . CYS A 1 85 ? -2.072 3.934 -0.039 1.00 87.00 85 CYS A CA 1
ATOM 696 C C . CYS A 1 85 ? -3.005 3.479 -1.178 1.00 87.00 85 CYS A C 1
ATOM 698 O O . CYS A 1 85 ? -2.538 3.332 -2.304 1.00 87.00 85 CYS A O 1
ATOM 700 N N . MET A 1 86 ? -4.280 3.168 -0.901 1.00 83.69 86 MET A N 1
ATOM 701 C CA . MET A 1 86 ? -5.288 2.702 -1.873 1.00 83.69 86 MET A CA 1
ATOM 702 C C . MET A 1 86 ? -4.887 1.521 -2.772 1.00 83.69 86 MET A C 1
ATOM 704 O O . MET A 1 86 ? -5.602 1.195 -3.720 1.00 83.69 86 MET A O 1
ATOM 708 N N . MET A 1 87 ? -3.783 0.827 -2.488 1.00 82.69 87 MET A N 1
ATOM 709 C CA . MET A 1 87 ? -3.277 -0.265 -3.328 1.00 82.69 87 MET A CA 1
ATOM 710 C C . MET A 1 87 ? -4.293 -1.405 -3.433 1.00 82.69 87 MET A C 1
ATOM 712 O O . MET A 1 87 ? -4.496 -1.968 -4.503 1.00 82.69 87 MET A O 1
ATOM 716 N N . PHE A 1 88 ? -4.992 -1.681 -2.331 1.00 81.81 88 PHE A N 1
ATOM 717 C CA . PHE A 1 88 ? -6.057 -2.672 -2.295 1.00 81.81 88 PHE A CA 1
ATOM 718 C C . PHE A 1 88 ? -7.169 -2.366 -3.302 1.00 81.81 88 PHE A C 1
ATOM 720 O O . PHE A 1 88 ? -7.508 -3.215 -4.122 1.00 81.81 88 PHE A O 1
ATOM 727 N N . ARG A 1 89 ? -7.674 -1.129 -3.294 1.00 76.94 89 ARG A N 1
ATOM 728 C CA . ARG A 1 89 ? -8.744 -0.672 -4.189 1.00 76.94 89 ARG A CA 1
ATOM 729 C C . ARG A 1 89 ? -8.276 -0.557 -5.642 1.00 76.94 89 ARG A C 1
ATOM 731 O O . ARG A 1 89 ? -8.987 -0.972 -6.545 1.00 76.94 89 ARG A O 1
ATOM 738 N N . SER A 1 90 ? -7.075 -0.027 -5.865 1.00 73.44 90 SER A N 1
ATOM 739 C CA . SER A 1 90 ? -6.560 0.258 -7.213 1.00 73.44 90 SER A CA 1
ATOM 740 C C . SER A 1 90 ? -5.979 -0.968 -7.932 1.00 73.44 90 SER A C 1
ATOM 742 O O . SER A 1 90 ? -6.126 -1.087 -9.145 1.00 73.44 90 SER A O 1
ATOM 744 N N . HIS A 1 91 ? -5.338 -1.897 -7.215 1.00 76.38 91 HIS A N 1
ATOM 745 C CA . HIS A 1 91 ? -4.632 -3.040 -7.816 1.00 76.38 91 HIS A CA 1
ATOM 746 C C . HIS A 1 91 ? -5.274 -4.400 -7.487 1.00 76.38 91 HIS A C 1
ATOM 748 O O . HIS A 1 91 ? -4.997 -5.402 -8.163 1.00 76.38 91 HIS A O 1
ATOM 754 N N . GLY A 1 92 ? -6.175 -4.445 -6.500 1.00 80.38 92 GLY A N 1
ATOM 755 C CA . GLY A 1 92 ? -6.923 -5.647 -6.132 1.00 80.38 92 GLY A CA 1
ATOM 756 C C . GLY A 1 92 ? -6.119 -6.658 -5.315 1.00 80.38 92 GLY A C 1
ATOM 757 O O . GLY A 1 92 ? -6.423 -7.846 -5.365 1.00 80.38 92 GLY A O 1
ATOM 758 N N . TYR A 1 93 ? -5.071 -6.228 -4.610 1.00 84.62 93 TYR A N 1
ATOM 759 C CA . TYR A 1 93 ? -4.307 -7.079 -3.696 1.00 84.62 93 TYR A CA 1
ATOM 760 C C . TYR A 1 93 ? -3.877 -6.315 -2.438 1.00 84.62 93 TYR A C 1
ATOM 762 O O . TYR A 1 93 ? -3.838 -5.086 -2.402 1.00 84.62 93 TYR A O 1
ATOM 770 N N . ILE A 1 94 ? -3.543 -7.060 -1.387 1.00 88.94 94 ILE A N 1
ATOM 771 C CA . ILE A 1 94 ? -3.194 -6.525 -0.067 1.00 88.94 94 ILE A CA 1
ATOM 772 C C . ILE A 1 94 ? -1.868 -5.744 -0.106 1.00 88.94 94 ILE A C 1
ATOM 774 O O . ILE A 1 94 ? -0.869 -6.209 -0.654 1.00 88.94 94 ILE A O 1
ATOM 778 N N . CYS A 1 95 ? -1.846 -4.549 0.487 1.00 91.38 95 CYS A N 1
ATOM 779 C CA . CYS A 1 95 ? -0.672 -3.673 0.485 1.00 91.38 95 CYS A CA 1
ATOM 780 C C . CYS A 1 95 ? 0.373 -4.063 1.545 1.00 91.38 95 CYS A C 1
ATOM 782 O O . CYS A 1 95 ? 0.032 -4.613 2.592 1.00 91.38 95 CYS A O 1
ATOM 784 N N . ARG A 1 96 ? 1.643 -3.699 1.317 1.00 92.19 96 ARG A N 1
ATOM 785 C CA . ARG A 1 96 ? 2.741 -3.878 2.289 1.00 92.19 96 ARG A CA 1
ATOM 786 C C . ARG A 1 96 ? 2.465 -3.272 3.669 1.00 92.19 96 ARG A C 1
ATOM 788 O O . ARG A 1 96 ? 2.836 -3.872 4.670 1.00 92.19 96 ARG A O 1
ATOM 795 N N . HIS A 1 97 ? 1.755 -2.146 3.739 1.00 93.56 97 HIS A N 1
ATOM 796 C CA . HIS A 1 97 ? 1.387 -1.515 5.011 1.00 93.56 97 HIS A CA 1
ATOM 797 C C . HIS A 1 97 ? 0.457 -2.407 5.848 1.00 93.56 97 HIS A C 1
ATOM 799 O O . HIS A 1 97 ? 0.644 -2.546 7.051 1.00 93.56 97 HIS A O 1
ATOM 805 N N . PHE A 1 98 ? -0.510 -3.070 5.207 1.00 94.06 98 PHE A N 1
ATOM 806 C CA . PHE A 1 98 ? -1.399 -4.006 5.894 1.00 94.06 98 PHE A CA 1
ATOM 807 C C . PHE A 1 98 ? -0.663 -5.286 6.292 1.00 94.06 98 PHE A C 1
ATOM 809 O O . PHE A 1 98 ? -0.815 -5.742 7.420 1.00 94.06 98 PHE A O 1
ATOM 816 N N . TYR A 1 99 ? 0.202 -5.824 5.422 1.00 93.38 99 TYR A N 1
ATOM 817 C CA . TYR A 1 99 ? 1.062 -6.956 5.792 1.00 93.38 99 TYR A CA 1
ATOM 818 C C . TYR A 1 99 ? 1.920 -6.653 7.021 1.00 93.38 99 TYR A C 1
ATOM 820 O O . TYR A 1 99 ? 2.109 -7.536 7.854 1.00 93.38 99 TYR A O 1
ATOM 828 N N . ARG A 1 100 ? 2.377 -5.403 7.188 1.00 93.38 100 ARG A N 1
ATOM 829 C CA . ARG A 1 100 ? 3.080 -5.000 8.406 1.00 93.38 100 ARG A CA 1
ATOM 830 C C . ARG A 1 100 ? 2.187 -5.160 9.638 1.00 93.38 100 ARG A C 1
ATOM 832 O O . ARG A 1 100 ? 2.624 -5.766 10.613 1.00 93.38 100 ARG A O 1
ATOM 839 N N . LEU A 1 101 ? 0.940 -4.694 9.586 1.00 93.19 101 LEU A N 1
ATOM 840 C CA . LEU A 1 101 ? -0.008 -4.832 10.700 1.00 93.19 101 LEU A CA 1
ATOM 841 C C . LEU A 1 101 ? -0.387 -6.272 11.015 1.00 93.19 101 LEU A C 1
ATOM 843 O O . LEU A 1 101 ? -0.508 -6.616 12.188 1.00 93.19 101 LEU A O 1
ATOM 847 N N . MET A 1 102 ? -0.501 -7.129 10.001 1.00 92.06 102 MET A N 1
ATOM 848 C CA . MET A 1 102 ? -0.785 -8.550 10.212 1.00 92.06 102 MET A CA 1
ATOM 849 C C . MET A 1 102 ? 0.239 -9.239 11.117 1.00 92.06 102 MET A C 1
ATOM 851 O O . MET A 1 102 ? -0.086 -10.243 11.740 1.00 92.06 102 MET A O 1
ATOM 855 N N . THR A 1 103 ? 1.472 -8.725 11.192 1.00 90.50 103 THR A N 1
ATOM 856 C CA . THR A 1 103 ? 2.511 -9.262 12.089 1.00 90.50 103 THR A CA 1
ATOM 857 C C . THR A 1 103 ? 2.388 -8.773 13.535 1.00 90.50 103 THR A C 1
ATOM 859 O O . THR A 1 103 ? 3.041 -9.335 14.412 1.00 90.50 103 THR A O 1
ATOM 862 N N . LEU A 1 104 ? 1.564 -7.750 13.787 1.00 89.94 104 LEU A N 1
ATOM 863 C CA . LEU A 1 104 ? 1.495 -7.013 15.052 1.00 89.94 104 LEU A CA 1
ATOM 864 C C . LEU A 1 104 ? 0.175 -7.209 15.801 1.00 89.94 104 LEU A C 1
ATOM 866 O O . LEU A 1 104 ? 0.184 -7.270 17.025 1.00 89.94 104 LEU A O 1
ATOM 870 N N . THR A 1 105 ? -0.949 -7.326 15.092 1.00 89.38 105 THR A N 1
ATOM 871 C CA . THR A 1 105 ? -2.282 -7.452 15.700 1.00 89.38 105 THR A CA 1
ATOM 872 C C . THR A 1 105 ? -3.073 -8.586 15.040 1.00 89.38 105 THR A C 1
ATOM 874 O O . THR A 1 105 ? -3.080 -8.694 13.812 1.00 89.38 105 THR A O 1
ATOM 877 N N . PRO A 1 106 ? -3.748 -9.459 15.813 1.00 87.50 106 PRO A N 1
ATOM 878 C CA . PRO A 1 106 ? -4.633 -10.485 15.265 1.00 87.50 106 PRO A CA 1
ATOM 879 C C . PRO A 1 106 ? -5.921 -9.895 14.664 1.00 87.50 106 PRO A C 1
ATOM 881 O O . PRO A 1 106 ? -6.623 -10.595 13.935 1.00 87.50 106 PRO A O 1
ATOM 884 N N . ILE A 1 107 ? -6.224 -8.616 14.930 1.00 89.56 107 ILE A N 1
ATOM 885 C CA . ILE A 1 107 ? -7.345 -7.901 14.304 1.00 89.56 107 ILE A CA 1
ATOM 886 C C . ILE A 1 107 ? -7.062 -7.663 12.817 1.00 89.56 107 ILE A C 1
ATOM 888 O O . ILE A 1 107 ? -7.974 -7.721 11.990 1.00 89.56 107 ILE A O 1
ATOM 892 N N . ALA A 1 108 ? -5.789 -7.476 12.449 1.00 91.12 108 ALA A N 1
ATOM 893 C CA . ALA A 1 108 ? -5.352 -7.408 11.061 1.00 91.12 108 ALA A CA 1
ATOM 894 C C . ALA A 1 108 ? -5.336 -8.814 10.452 1.00 91.12 108 ALA A C 1
ATOM 896 O O . ALA A 1 108 ? -4.330 -9.526 10.437 1.00 91.12 108 ALA A O 1
ATOM 897 N N . ARG A 1 109 ? -6.487 -9.196 9.916 1.00 89.88 109 ARG A N 1
ATOM 898 C CA . ARG A 1 109 ? -6.706 -10.446 9.196 1.00 89.88 109 ARG A CA 1
ATOM 899 C C . ARG A 1 109 ? -7.417 -10.162 7.890 1.00 89.88 109 ARG A C 1
ATOM 901 O O . ARG A 1 109 ? -8.154 -9.186 7.786 1.00 89.88 109 ARG A O 1
ATOM 908 N N . PHE A 1 110 ? -7.223 -11.009 6.892 1.00 87.75 110 PHE A N 1
ATOM 909 C CA . PHE A 1 110 ? -7.899 -10.834 5.610 1.00 87.75 110 PHE A CA 1
ATOM 910 C C . PHE A 1 110 ? -8.420 -12.163 5.088 1.00 87.75 110 PHE A C 1
ATOM 912 O O . PHE A 1 110 ? -7.821 -13.214 5.294 1.00 87.75 110 PHE A O 1
ATOM 919 N N . HIS A 1 111 ? -9.548 -12.112 4.394 1.00 87.50 111 HIS A N 1
ATOM 920 C CA . HIS A 1 111 ? -10.070 -13.258 3.672 1.00 87.50 111 HIS A CA 1
ATOM 921 C C . HIS A 1 111 ? -9.512 -13.275 2.246 1.00 87.50 111 HIS A C 1
ATOM 923 O O . HIS A 1 111 ? -9.391 -12.222 1.616 1.00 87.50 111 HIS A O 1
ATOM 929 N N . ILE A 1 112 ? -9.222 -14.459 1.696 1.00 85.19 112 ILE A N 1
ATOM 930 C CA . ILE A 1 112 ? -8.670 -14.596 0.336 1.00 85.19 112 ILE A CA 1
ATOM 931 C C . ILE A 1 112 ? -9.555 -13.931 -0.729 1.00 85.19 112 ILE A C 1
ATOM 933 O O . ILE A 1 112 ? -9.038 -13.383 -1.701 1.00 85.19 112 ILE A O 1
ATOM 937 N N . GLY A 1 113 ? -10.870 -13.887 -0.496 1.00 81.56 113 GLY A N 1
ATOM 938 C CA . GLY A 1 113 ? -11.857 -13.214 -1.347 1.00 81.56 113 GLY A CA 1
ATOM 939 C C . GLY A 1 113 ? -11.684 -11.701 -1.486 1.00 81.56 113 GLY A C 1
ATOM 940 O O . GLY A 1 113 ? -12.286 -11.121 -2.380 1.00 81.56 113 GLY A O 1
ATOM 941 N N . LEU A 1 114 ? -10.852 -11.063 -0.657 1.00 80.81 114 LEU A N 1
ATOM 942 C CA . LEU A 1 114 ? -10.443 -9.671 -0.853 1.00 80.81 114 LEU A CA 1
ATOM 943 C C . LEU A 1 114 ? -9.440 -9.529 -2.010 1.00 80.81 114 LEU A C 1
ATOM 945 O O . LEU A 1 114 ? -9.349 -8.471 -2.620 1.00 80.81 114 LEU A O 1
ATOM 949 N N . ILE A 1 115 ? -8.675 -10.568 -2.345 1.00 83.88 115 ILE A N 1
ATOM 950 C CA . ILE A 1 115 ? -7.759 -10.530 -3.487 1.00 83.88 115 ILE A CA 1
ATOM 951 C C . ILE A 1 115 ? -8.565 -10.726 -4.777 1.00 83.88 115 ILE A C 1
ATOM 953 O O . ILE A 1 115 ? -9.366 -11.651 -4.885 1.00 83.88 115 ILE A O 1
ATOM 957 N N . ASN A 1 116 ? -8.341 -9.867 -5.774 1.00 82.31 116 ASN A N 1
ATOM 958 C CA . ASN A 1 116 ? -9.005 -9.964 -7.070 1.00 82.31 116 ASN A CA 1
ATOM 959 C C . ASN A 1 116 ? -8.717 -11.329 -7.714 1.00 82.31 116 ASN A C 1
ATOM 961 O O . ASN A 1 116 ? -7.560 -11.741 -7.818 1.00 82.31 116 ASN A O 1
ATOM 965 N N . ARG A 1 117 ? -9.776 -11.995 -8.193 1.00 81.75 117 ARG A N 1
ATOM 966 C CA . ARG A 1 117 ? -9.724 -13.346 -8.770 1.00 81.75 117 ARG A CA 1
ATOM 967 C C . ARG A 1 117 ? -8.716 -13.501 -9.908 1.00 81.75 117 ARG A C 1
ATOM 969 O O . ARG A 1 117 ? -8.194 -14.594 -10.079 1.00 81.75 117 ARG A O 1
ATOM 976 N N . ARG A 1 118 ? -8.382 -12.431 -10.642 1.00 81.56 118 ARG A N 1
ATOM 977 C CA . ARG A 1 118 ? -7.342 -12.466 -11.691 1.00 81.56 118 ARG A CA 1
ATOM 978 C C . ARG A 1 118 ? -5.952 -12.851 -11.170 1.00 81.56 118 ARG A C 1
ATOM 980 O O . ARG A 1 118 ? -5.100 -13.245 -11.951 1.00 81.56 118 ARG A O 1
ATOM 987 N N . TRP A 1 119 ? -5.713 -12.690 -9.867 1.00 83.62 119 TRP A N 1
ATOM 988 C CA . TRP A 1 119 ? -4.465 -13.072 -9.205 1.00 83.62 119 TRP A CA 1
ATOM 989 C C . TRP A 1 119 ? -4.471 -14.522 -8.710 1.00 83.62 119 TRP A C 1
ATOM 991 O O . TRP A 1 119 ? -3.475 -14.985 -8.153 1.00 83.62 119 TRP A O 1
ATOM 1001 N N . TYR A 1 120 ? -5.585 -15.239 -8.854 1.00 85.62 120 TYR A N 1
ATOM 1002 C CA . TYR A 1 120 ? -5.670 -16.633 -8.447 1.00 85.62 120 TYR A CA 1
ATOM 1003 C C . TYR A 1 120 ? -5.020 -17.539 -9.483 1.00 85.62 120 TYR A C 1
ATOM 1005 O O . TYR A 1 120 ? -5.031 -17.262 -10.678 1.00 85.62 120 TYR A O 1
ATOM 1013 N N . LYS A 1 121 ? -4.486 -18.667 -9.009 1.00 85.62 121 LYS A N 1
ATOM 1014 C CA . LYS A 1 121 ? -4.096 -19.762 -9.899 1.00 85.62 121 LYS A CA 1
ATOM 1015 C C . LYS A 1 121 ? -5.339 -20.308 -10.600 1.00 85.62 121 LYS A C 1
ATOM 1017 O O . LYS A 1 121 ? -6.406 -20.341 -9.991 1.00 85.62 121 LYS A O 1
ATOM 1022 N N . ASP A 1 122 ? -5.174 -20.825 -11.813 1.00 84.81 122 ASP A N 1
ATOM 1023 C CA . ASP A 1 122 ? -6.275 -21.348 -12.640 1.00 84.81 122 ASP A CA 1
ATOM 1024 C C . ASP A 1 122 ? -7.160 -22.363 -11.914 1.00 84.81 122 ASP A C 1
ATOM 1026 O O . ASP A 1 122 ? -8.377 -22.336 -12.044 1.00 84.81 122 ASP A O 1
ATOM 1030 N N . GLN A 1 123 ? -6.566 -23.190 -11.053 1.00 83.81 123 GLN A N 1
ATOM 1031 C CA . GLN A 1 123 ? -7.285 -24.178 -10.243 1.00 83.81 123 GLN A CA 1
ATOM 1032 C C . GLN A 1 123 ? -8.298 -23.564 -9.269 1.00 83.81 123 GLN A C 1
ATOM 1034 O O . GLN A 1 123 ? -9.230 -24.241 -8.863 1.00 83.81 123 GLN A O 1
ATOM 1039 N N . LEU A 1 124 ? -8.103 -22.308 -8.866 1.00 77.25 124 LEU A N 1
ATOM 1040 C CA . LEU A 1 124 ? -8.992 -21.576 -7.963 1.00 77.25 124 LEU A CA 1
ATOM 1041 C C . LEU A 1 124 ? -9.972 -20.673 -8.727 1.00 77.25 124 LEU A C 1
ATOM 1043 O O . LEU A 1 124 ? -10.856 -20.070 -8.113 1.00 77.25 124 LEU A O 1
ATOM 1047 N N . GLN A 1 125 ? -9.844 -20.566 -10.054 1.00 80.31 125 GLN A N 1
ATOM 1048 C CA . GLN A 1 125 ? -10.794 -19.813 -10.863 1.00 80.31 125 GLN A CA 1
ATOM 1049 C C . GLN A 1 125 ? -12.152 -20.534 -10.886 1.00 80.31 125 GLN A C 1
ATOM 1051 O O . GLN A 1 125 ? -12.239 -21.736 -11.108 1.00 80.31 125 GLN A O 1
ATOM 1056 N N . GLY A 1 126 ? -13.233 -19.797 -10.615 1.00 74.56 126 GLY A N 1
ATOM 1057 C CA . GLY A 1 126 ? -14.601 -20.339 -10.601 1.00 74.56 126 GLY A CA 1
ATOM 1058 C C . GLY A 1 126 ? -15.008 -21.089 -9.325 1.00 74.56 126 GLY A C 1
ATOM 1059 O O . GLY A 1 126 ? -16.190 -21.376 -9.156 1.00 74.56 126 GLY A O 1
ATOM 1060 N N . ILE A 1 127 ? -14.087 -21.337 -8.389 1.00 81.31 127 ILE A N 1
ATOM 1061 C CA . ILE A 1 127 ? -14.405 -21.976 -7.105 1.00 81.31 127 ILE A CA 1
ATOM 1062 C C . ILE A 1 127 ? -15.080 -20.972 -6.159 1.00 81.31 127 ILE A C 1
ATOM 1064 O O . ILE A 1 127 ? -14.721 -19.789 -6.105 1.00 81.31 127 ILE A O 1
ATOM 1068 N N . ASN A 1 128 ? -16.072 -21.441 -5.397 1.00 80.12 128 ASN A N 1
ATOM 1069 C CA . ASN A 1 128 ? -16.613 -20.669 -4.286 1.00 80.12 128 ASN A CA 1
ATOM 1070 C C . ASN A 1 128 ? -15.642 -20.722 -3.097 1.00 80.12 128 ASN A C 1
ATOM 1072 O O . ASN A 1 128 ? -15.441 -21.769 -2.491 1.00 80.12 128 ASN A O 1
ATOM 1076 N N . ILE A 1 129 ? -15.062 -19.570 -2.780 1.00 79.38 129 ILE A N 1
ATOM 1077 C CA . ILE A 1 129 ? -14.069 -19.381 -1.720 1.00 79.38 129 ILE A CA 1
ATOM 1078 C C . ILE A 1 129 ? -14.644 -18.682 -0.480 1.00 79.38 129 ILE A C 1
ATOM 1080 O O . ILE A 1 129 ? -13.879 -18.309 0.396 1.00 79.38 129 ILE A O 1
ATOM 1084 N N . SER A 1 130 ? -15.962 -18.454 -0.388 1.00 76.38 130 SER A N 1
ATOM 1085 C CA . SER A 1 130 ? -16.584 -17.721 0.735 1.00 76.38 130 SER A CA 1
ATOM 1086 C C . SER A 1 130 ? -16.390 -18.390 2.096 1.00 76.38 130 SER A C 1
ATOM 1088 O O . SER A 1 130 ? -16.493 -17.733 3.130 1.00 76.38 130 SER A O 1
ATOM 1090 N N . ASN A 1 131 ? -16.158 -19.702 2.079 1.00 77.31 131 ASN A N 1
ATOM 1091 C CA . ASN A 1 131 ? -16.007 -20.534 3.268 1.00 77.31 131 ASN A CA 1
ATOM 1092 C C . ASN A 1 131 ? -14.543 -20.683 3.692 1.00 77.31 131 ASN A C 1
ATOM 1094 O O . ASN A 1 131 ? -14.264 -21.410 4.642 1.00 77.31 131 ASN A O 1
ATOM 1098 N N . ASN A 1 132 ? -13.609 -20.045 2.983 1.00 83.25 132 ASN A N 1
ATOM 1099 C CA . ASN A 1 132 ? -12.212 -20.077 3.370 1.00 83.25 132 ASN A CA 1
ATOM 1100 C C . ASN A 1 132 ? -12.019 -19.316 4.686 1.00 83.25 132 ASN A C 1
ATOM 1102 O O . ASN A 1 132 ? -12.703 -18.338 4.987 1.00 83.25 132 ASN A O 1
ATOM 1106 N N . GLU A 1 133 ? -11.055 -19.768 5.477 1.00 85.44 133 GLU A N 1
ATOM 1107 C CA . GLU A 1 133 ? -10.720 -19.097 6.724 1.00 85.44 133 GLU A CA 1
ATOM 1108 C C . GLU A 1 133 ? -10.031 -17.754 6.456 1.00 85.44 133 GLU A C 1
ATOM 1110 O O . GLU A 1 133 ? -9.378 -17.533 5.428 1.00 85.44 133 GLU A O 1
ATOM 1115 N N . PHE A 1 134 ? -10.176 -16.837 7.411 1.00 86.62 134 PHE A N 1
ATOM 1116 C CA . PHE A 1 134 ? -9.386 -15.615 7.416 1.00 86.62 134 PHE A CA 1
ATOM 1117 C C . PHE A 1 134 ? -7.927 -15.947 7.718 1.00 86.62 134 PHE A C 1
ATOM 1119 O O . PHE A 1 134 ? -7.617 -16.718 8.621 1.00 86.62 134 PHE A O 1
ATOM 1126 N N . ILE A 1 135 ? -7.029 -15.303 6.986 1.00 87.38 135 ILE A N 1
ATOM 1127 C CA . ILE A 1 135 ? -5.591 -15.439 7.158 1.00 87.38 135 ILE A CA 1
ATOM 1128 C C . ILE A 1 135 ? -5.148 -14.472 8.259 1.00 87.38 135 ILE A C 1
ATOM 1130 O O . ILE A 1 135 ? -5.394 -13.266 8.168 1.00 87.38 135 ILE A O 1
ATOM 1134 N N . VAL A 1 136 ? -4.466 -15.010 9.272 1.00 85.25 136 VAL A N 1
ATOM 1135 C CA . VAL A 1 136 ? -3.888 -14.290 10.418 1.00 85.25 136 VAL A CA 1
ATOM 1136 C C . VAL A 1 136 ? -2.411 -14.679 10.531 1.00 85.25 136 VAL A C 1
ATOM 1138 O O . VAL A 1 136 ? -2.084 -15.852 10.378 1.00 85.25 136 VAL A O 1
ATOM 1141 N N . ILE A 1 137 ? -1.516 -13.715 10.776 1.00 84.25 137 ILE A N 1
ATOM 1142 C CA . ILE A 1 137 ? -0.061 -13.964 10.893 1.00 84.25 137 ILE A CA 1
ATOM 1143 C C . ILE A 1 137 ? 0.483 -13.633 12.294 1.00 84.25 137 ILE A C 1
ATOM 1145 O O . ILE A 1 137 ? 1.540 -14.144 12.653 1.00 84.25 137 ILE A O 1
ATOM 1149 N N . SER A 1 138 ? -0.212 -12.793 13.072 1.00 75.25 138 SER A N 1
ATOM 1150 C CA . SER A 1 138 ? 0.325 -12.111 14.261 1.00 75.25 138 SER A CA 1
ATOM 1151 C C . SER A 1 138 ? 1.185 -13.006 15.158 1.00 75.25 138 SER A C 1
ATOM 1153 O O . SER A 1 138 ? 0.721 -14.016 15.685 1.00 75.25 138 SER A O 1
ATOM 1155 N N . LEU A 1 139 ? 2.455 -12.613 15.312 1.00 64.25 139 LEU A N 1
ATOM 1156 C CA . LEU A 1 139 ? 3.483 -13.414 15.982 1.00 64.25 139 LEU A CA 1
ATOM 1157 C C . LEU A 1 139 ? 3.495 -13.190 17.504 1.00 64.25 139 LEU A C 1
ATOM 1159 O O . LEU A 1 139 ? 3.929 -14.059 18.253 1.00 64.25 139 LEU A O 1
ATOM 1163 N N . ASN A 1 140 ? 2.989 -12.035 17.950 1.00 56.47 140 ASN A N 1
ATOM 1164 C CA . ASN A 1 140 ? 3.001 -11.580 19.340 1.00 56.47 140 ASN A CA 1
ATOM 1165 C C . ASN A 1 140 ? 1.579 -11.172 19.756 1.00 56.47 140 ASN A C 1
ATOM 1167 O O . ASN A 1 140 ? 1.304 -9.997 19.998 1.00 56.47 140 ASN A O 1
ATOM 1171 N N . ALA A 1 141 ? 0.649 -12.128 19.779 1.00 53.38 141 ALA A N 1
ATOM 1172 C CA . ALA A 1 141 ? -0.747 -11.888 20.138 1.00 53.38 141 ALA A CA 1
ATOM 1173 C C . ALA A 1 141 ? -0.912 -11.641 21.651 1.00 53.38 141 ALA A C 1
ATOM 1175 O O . ALA A 1 141 ? -1.426 -12.478 22.387 1.00 53.38 141 ALA A O 1
ATOM 1176 N N . SER A 1 142 ? -0.486 -10.470 22.115 1.00 51.09 142 SER A N 1
ATOM 1177 C CA . SER A 1 142 ? -0.849 -9.928 23.426 1.00 51.09 142 SER A CA 1
ATOM 1178 C C . SER A 1 142 ? -1.969 -8.906 23.243 1.00 51.09 142 SER A C 1
ATOM 1180 O O . SER A 1 142 ? -1.805 -7.732 23.565 1.00 51.09 142 SER A O 1
ATOM 1182 N N . THR A 1 143 ? -3.100 -9.300 22.655 1.00 54.28 143 THR A N 1
ATOM 1183 C CA . THR A 1 143 ? -4.250 -8.392 22.558 1.00 54.28 143 THR A CA 1
ATOM 1184 C C . THR A 1 143 ? -4.911 -8.247 23.918 1.00 54.28 143 THR A C 1
ATOM 1186 O O . THR A 1 143 ? -5.467 -9.205 24.448 1.00 54.28 143 THR A O 1
ATOM 1189 N N . SER A 1 144 ? -4.889 -7.034 24.470 1.00 52.88 144 SER A N 1
ATOM 1190 C CA . SER A 1 144 ? -5.690 -6.672 25.646 1.00 52.88 144 SER A CA 1
ATOM 1191 C C . SER A 1 144 ? -7.178 -6.496 25.312 1.00 52.88 144 SER A C 1
ATOM 1193 O O . SER A 1 144 ? -8.016 -6.515 26.213 1.00 52.88 144 SER A O 1
ATOM 1195 N N . LYS A 1 145 ? -7.519 -6.339 24.025 1.00 65.94 145 LYS A N 1
ATOM 1196 C CA . LYS A 1 145 ? -8.872 -6.050 23.539 1.00 65.94 145 LYS A CA 1
ATOM 1197 C C . LYS A 1 145 ? -9.484 -7.287 22.871 1.00 65.94 145 LYS A C 1
ATOM 1199 O O . LYS A 1 145 ? -8.978 -7.774 21.863 1.00 65.94 145 LYS A O 1
ATOM 1204 N N . ASN A 1 146 ? -10.585 -7.785 23.432 1.00 66.69 146 ASN A N 1
ATOM 1205 C CA . ASN A 1 146 ? -11.352 -8.904 22.881 1.00 66.69 146 ASN A CA 1
ATOM 1206 C C . ASN A 1 146 ? -12.469 -8.370 21.976 1.00 66.69 146 ASN A C 1
ATOM 1208 O O . ASN A 1 146 ? -13.547 -8.023 22.458 1.00 66.69 146 ASN A O 1
ATOM 1212 N N . TYR A 1 147 ? -12.219 -8.299 20.669 1.00 77.50 147 TYR A N 1
ATOM 1213 C CA . TYR A 1 147 ? -13.250 -7.965 19.685 1.00 77.50 147 TYR A CA 1
ATOM 1214 C C . TYR A 1 147 ? -13.937 -9.234 19.166 1.00 77.50 147 TYR A C 1
ATOM 1216 O O . TYR A 1 147 ? -13.277 -10.229 18.866 1.00 77.50 147 TYR A O 1
ATOM 1224 N N . SER A 1 148 ? -15.266 -9.199 19.022 1.00 80.25 148 SER A N 1
ATOM 1225 C CA . SER A 1 148 ? -16.005 -10.257 18.323 1.00 80.25 148 SER A CA 1
ATOM 1226 C C . SER A 1 148 ? -15.842 -10.062 16.817 1.00 80.25 148 SER A C 1
ATOM 1228 O O . SER A 1 148 ? -16.415 -9.137 16.242 1.00 80.25 148 SER A O 1
ATOM 1230 N N . LEU A 1 149 ? -15.014 -10.898 16.192 1.00 82.31 149 LEU A N 1
ATOM 1231 C CA . LEU A 1 149 ? -14.673 -10.786 14.778 1.00 82.31 149 LEU A CA 1
ATOM 1232 C C . LEU A 1 149 ? -15.495 -11.763 13.910 1.00 82.31 149 LEU A C 1
ATOM 1234 O O . LEU A 1 149 ? -15.723 -12.904 14.317 1.00 82.31 149 LEU A O 1
ATOM 1238 N N . PRO A 1 150 ? -15.897 -11.377 12.684 1.00 80.06 150 PRO A N 1
ATOM 1239 C CA . PRO A 1 150 ? -16.656 -12.239 11.776 1.00 80.06 150 PRO A CA 1
ATOM 1240 C C . PRO A 1 150 ? -15.985 -13.585 11.454 1.00 80.06 150 PRO A C 1
ATOM 1242 O O . PRO A 1 150 ? -14.867 -13.642 10.950 1.00 80.06 150 PRO A O 1
ATOM 1245 N N . THR A 1 151 ? -16.675 -14.705 11.626 1.00 75.62 151 THR A N 1
ATOM 1246 C CA . THR A 1 151 ? -16.113 -16.014 11.228 1.00 75.62 151 THR A CA 1
ATOM 1247 C C . THR A 1 151 ? -16.221 -16.269 9.720 1.00 75.62 151 THR A C 1
ATOM 1249 O O . THR A 1 151 ? -15.454 -17.047 9.167 1.00 75.62 151 THR A O 1
ATOM 1252 N N . ARG A 1 152 ? -17.156 -15.591 9.042 1.00 73.94 152 ARG A N 1
ATOM 1253 C CA . ARG A 1 152 ? -17.440 -15.747 7.609 1.00 73.94 152 ARG A CA 1
ATOM 1254 C C . ARG A 1 152 ? -17.156 -14.464 6.844 1.00 73.94 152 ARG A C 1
ATOM 1256 O O . ARG A 1 152 ? -17.413 -13.374 7.356 1.00 73.94 152 ARG A O 1
ATOM 1263 N N . PHE A 1 153 ? -16.681 -14.597 5.610 1.00 73.81 153 PHE A N 1
ATOM 1264 C CA . PHE A 1 153 ? -16.522 -13.451 4.728 1.00 73.81 153 PHE A CA 1
ATOM 1265 C C . PHE A 1 153 ? -17.874 -13.051 4.144 1.00 73.81 153 PHE A C 1
ATOM 1267 O O . PHE A 1 153 ? -18.427 -13.729 3.278 1.00 73.81 153 PHE A O 1
ATOM 1274 N N . LEU A 1 154 ? -18.418 -11.944 4.641 1.00 67.50 154 LEU A N 1
ATOM 1275 C CA . LEU A 1 154 ? -19.553 -11.278 4.023 1.00 67.50 154 LEU A CA 1
ATOM 1276 C C . LEU A 1 154 ? -18.983 -10.411 2.904 1.00 67.50 154 LEU A C 1
ATOM 1278 O O . LEU A 1 154 ? -18.374 -9.378 3.164 1.00 67.50 154 LEU A O 1
ATOM 1282 N N . GLN A 1 155 ? -19.091 -10.888 1.665 1.00 59.81 155 GLN A N 1
ATOM 1283 C CA . GLN A 1 155 ? -18.619 -10.149 0.499 1.00 59.81 155 GLN A CA 1
ATOM 1284 C C . GLN A 1 155 ? -19.261 -8.748 0.514 1.00 59.81 155 GLN A C 1
ATOM 1286 O O . GLN A 1 155 ? -20.492 -8.666 0.547 1.00 59.81 155 GLN A O 1
ATOM 1291 N N . PRO A 1 156 ? -18.482 -7.649 0.521 1.00 51.84 156 PRO A N 1
ATOM 1292 C CA . PRO A 1 156 ? -19.073 -6.322 0.465 1.00 51.84 156 PRO A CA 1
ATOM 1293 C C . PRO A 1 156 ? -19.847 -6.174 -0.858 1.00 51.84 156 PRO A C 1
ATOM 1295 O O . PRO A 1 156 ? -19.378 -6.681 -1.885 1.00 51.84 156 PRO A O 1
ATOM 1298 N N . PRO A 1 157 ? -21.007 -5.490 -0.862 1.00 38.47 157 PRO A N 1
ATOM 1299 C CA . PRO A 1 157 ? -21.953 -5.458 -1.984 1.00 38.47 157 PRO A CA 1
ATOM 1300 C C . PRO A 1 157 ? -21.470 -4.748 -3.271 1.00 38.47 157 PRO A C 1
ATOM 1302 O O . PRO A 1 157 ? -22.284 -4.399 -4.113 1.00 38.47 157 PRO A O 1
ATOM 1305 N N . SER A 1 158 ? -20.162 -4.587 -3.491 1.00 41.78 158 SER A N 1
ATOM 1306 C CA . SER A 1 158 ? -19.594 -4.101 -4.760 1.00 41.78 158 SER A CA 1
ATOM 1307 C C . SER A 1 158 ? -18.198 -4.648 -5.059 1.00 41.78 158 SER A C 1
ATOM 1309 O O . SER A 1 158 ? -17.349 -3.952 -5.627 1.00 41.78 158 SER A O 1
ATOM 1311 N N . PHE A 1 159 ? -17.896 -5.882 -4.659 1.00 44.03 159 PHE A N 1
ATOM 1312 C CA . PHE A 1 159 ? -16.663 -6.531 -5.110 1.00 44.03 159 PHE A CA 1
ATOM 1313 C C . PHE A 1 159 ? -16.815 -7.020 -6.559 1.00 44.03 159 PHE A C 1
ATOM 1315 O O . PHE A 1 159 ? -16.662 -8.202 -6.858 1.00 44.03 159 PHE A O 1
ATOM 1322 N N . ASP A 1 160 ? -17.171 -6.093 -7.443 1.00 36.25 160 ASP A N 1
ATOM 1323 C CA . ASP A 1 160 ? -17.218 -6.268 -8.879 1.00 36.25 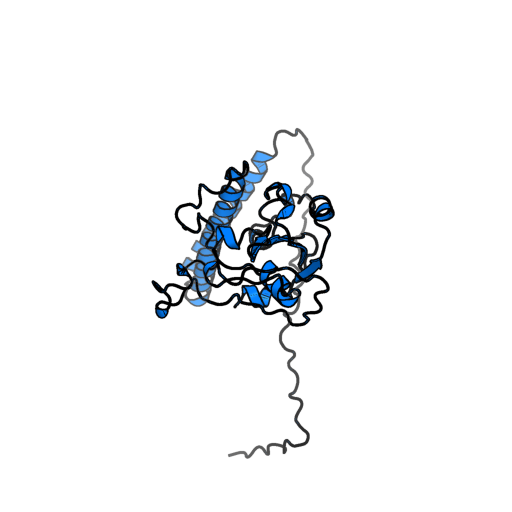160 ASP A CA 1
ATOM 1324 C C . ASP A 1 160 ? -16.182 -5.309 -9.459 1.00 36.25 160 ASP A C 1
ATOM 1326 O O . ASP A 1 160 ? -16.280 -4.091 -9.308 1.00 36.25 160 ASP A O 1
ATOM 1330 N N . ALA A 1 161 ? -15.153 -5.850 -10.109 1.00 37.22 161 ALA A N 1
ATOM 1331 C CA . ALA A 1 161 ? -14.094 -5.049 -10.727 1.00 37.22 161 ALA A CA 1
ATOM 1332 C C . ALA A 1 161 ? -14.623 -4.130 -11.852 1.00 37.22 161 ALA A C 1
ATOM 1334 O O . ALA A 1 161 ? -13.881 -3.296 -12.357 1.00 37.22 161 ALA A O 1
ATOM 1335 N N . ASN A 1 162 ? -15.903 -4.265 -12.216 1.00 33.97 162 ASN A N 1
ATOM 1336 C CA . ASN A 1 162 ? -16.611 -3.416 -13.169 1.00 33.97 162 ASN A CA 1
ATOM 1337 C C . ASN A 1 162 ? -17.396 -2.268 -12.497 1.00 33.97 162 ASN A C 1
ATOM 1339 O O . ASN A 1 162 ? -17.756 -1.316 -13.178 1.00 33.97 162 ASN A O 1
ATOM 1343 N N . GLN A 1 163 ? -17.595 -2.298 -11.172 1.00 38.53 163 GLN A N 1
ATOM 1344 C CA . GLN A 1 163 ? -18.163 -1.200 -10.369 1.00 38.53 163 GLN A CA 1
ATOM 1345 C C . GLN A 1 163 ? -17.063 -0.365 -9.687 1.00 38.53 163 GLN A C 1
ATOM 1347 O O . GLN A 1 163 ? -17.213 0.119 -8.567 1.00 38.53 163 GLN A O 1
ATOM 1352 N N . ILE A 1 164 ? -15.938 -0.155 -10.377 1.00 41.81 164 ILE A N 1
ATOM 1353 C CA . ILE A 1 164 ? -14.876 0.778 -9.951 1.00 41.81 164 ILE A CA 1
ATOM 1354 C C . ILE A 1 164 ? -15.406 2.229 -9.838 1.00 41.81 164 ILE A C 1
ATOM 1356 O O . ILE A 1 164 ? -14.744 3.075 -9.245 1.00 41.81 164 ILE A O 1
ATOM 1360 N N . GLY A 1 165 ? -16.607 2.514 -10.356 1.00 34.59 165 GLY A N 1
ATOM 1361 C CA . GLY A 1 165 ? -17.209 3.847 -10.365 1.00 34.59 165 GLY A CA 1
ATOM 1362 C C . GLY A 1 165 ? -18.217 4.190 -9.261 1.00 34.59 165 GLY A C 1
ATOM 1363 O O . GLY A 1 165 ? -18.515 5.371 -9.139 1.00 34.59 165 GLY A O 1
ATOM 1364 N N . GLU A 1 166 ? -18.763 3.245 -8.477 1.00 33.31 166 GLU A N 1
ATOM 1365 C CA . GLU A 1 166 ? -20.037 3.531 -7.768 1.00 33.31 166 GLU A CA 1
ATOM 1366 C C . GLU A 1 166 ? -20.120 3.249 -6.258 1.00 33.31 166 GLU A C 1
ATOM 1368 O O . GLU A 1 166 ? -21.150 3.556 -5.660 1.00 33.31 166 GLU A O 1
ATOM 1373 N N . ILE A 1 167 ? -19.059 2.801 -5.573 1.00 34.81 167 ILE A N 1
ATOM 1374 C CA . ILE A 1 167 ? -19.049 2.877 -4.096 1.00 34.81 167 ILE A CA 1
ATOM 1375 C C . ILE A 1 167 ? -18.277 4.095 -3.614 1.00 34.81 167 ILE A C 1
ATOM 1377 O O . ILE A 1 167 ? -17.049 4.098 -3.538 1.00 34.81 167 ILE A O 1
ATOM 1381 N N . GLY A 1 168 ? -19.072 5.086 -3.218 1.00 33.97 168 GLY A N 1
ATOM 1382 C CA . GLY A 1 168 ? -18.653 6.299 -2.547 1.00 33.97 168 GLY A CA 1
ATOM 1383 C C . GLY A 1 168 ? -18.466 7.421 -3.546 1.00 33.97 168 GLY A C 1
ATOM 1384 O O . GLY A 1 168 ? -17.443 7.502 -4.216 1.00 33.97 168 GLY A O 1
ATOM 1385 N N . THR A 1 169 ? -19.443 8.319 -3.594 1.00 33.62 169 THR A N 1
ATOM 1386 C CA . THR A 1 169 ? -19.268 9.721 -3.973 1.00 33.62 169 THR A CA 1
ATOM 1387 C C . THR A 1 169 ? -18.176 10.342 -3.097 1.00 33.62 169 THR A C 1
ATOM 1389 O O . THR A 1 169 ? -18.449 11.054 -2.136 1.00 33.62 169 THR A O 1
ATOM 1392 N N . ILE A 1 170 ? -16.921 10.010 -3.385 1.00 43.62 170 ILE A N 1
ATOM 1393 C CA . ILE A 1 170 ? -15.760 10.746 -2.921 1.00 43.62 170 ILE A CA 1
ATOM 1394 C C . ILE A 1 170 ? -15.620 11.863 -3.946 1.00 43.62 170 ILE A C 1
ATOM 1396 O O . ILE A 1 170 ? -15.371 11.606 -5.126 1.00 43.62 170 ILE A O 1
ATOM 1400 N N . ASN A 1 171 ? -15.793 13.104 -3.503 1.00 43.06 171 ASN A N 1
ATOM 1401 C CA . ASN A 1 171 ? -15.570 14.289 -4.332 1.00 43.06 171 ASN A CA 1
ATOM 1402 C C . ASN A 1 171 ? -14.124 14.352 -4.908 1.00 43.06 171 ASN A C 1
ATOM 1404 O O . ASN A 1 171 ? -13.876 15.136 -5.819 1.00 43.06 171 ASN A O 1
ATOM 1408 N N . ASP A 1 172 ? -13.220 13.456 -4.475 1.00 48.16 172 ASP A N 1
ATOM 1409 C CA . ASP A 1 172 ? -11.841 13.242 -4.961 1.00 48.16 172 ASP A CA 1
ATOM 1410 C C . ASP A 1 172 ? -11.689 12.175 -6.069 1.00 48.16 172 ASP A C 1
ATOM 1412 O O . ASP A 1 172 ? -10.564 11.797 -6.415 1.00 48.16 172 ASP A O 1
ATOM 1416 N N . SER A 1 173 ? -12.773 11.646 -6.655 1.00 56.00 173 SER A N 1
ATOM 1417 C CA . SER A 1 173 ? -12.668 10.603 -7.701 1.00 56.00 173 SER A CA 1
ATOM 1418 C C . SER A 1 173 ? -11.773 11.025 -8.881 1.00 56.00 173 SER A C 1
ATOM 1420 O O . SER A 1 173 ? -11.033 10.208 -9.438 1.00 56.00 173 SER A O 1
ATOM 1422 N N . ASN A 1 174 ? -11.761 12.323 -9.199 1.00 59.09 174 ASN A N 1
ATOM 1423 C CA . ASN A 1 174 ? -10.915 12.915 -10.230 1.00 59.09 174 ASN A CA 1
ATOM 1424 C C . ASN A 1 174 ? -9.426 12.903 -9.857 1.00 59.09 174 ASN A C 1
ATOM 1426 O O . ASN A 1 174 ? -8.584 12.638 -10.717 1.00 59.09 174 ASN A O 1
ATOM 1430 N N . GLU A 1 175 ? -9.083 13.153 -8.592 1.00 60.16 175 GLU A N 1
ATOM 1431 C CA . GLU A 1 175 ? -7.692 13.171 -8.132 1.00 60.16 175 GLU A CA 1
ATOM 1432 C C . GLU A 1 175 ? -7.120 11.751 -8.077 1.00 60.16 175 GLU A C 1
ATOM 1434 O O . GLU A 1 175 ? -6.047 11.486 -8.625 1.00 60.16 175 GLU A O 1
ATOM 1439 N N . ILE A 1 176 ? -7.892 10.802 -7.539 1.00 60.16 176 ILE A N 1
ATOM 1440 C CA . ILE A 1 176 ? -7.524 9.380 -7.512 1.00 60.16 176 ILE A CA 1
ATOM 1441 C C . ILE A 1 176 ? -7.342 8.853 -8.942 1.00 60.16 176 ILE A C 1
ATOM 1443 O O . ILE A 1 176 ? -6.333 8.212 -9.249 1.00 60.16 176 ILE A O 1
ATOM 1447 N N . SER A 1 177 ? -8.279 9.163 -9.842 1.00 64.25 177 SER A N 1
ATOM 1448 C CA . S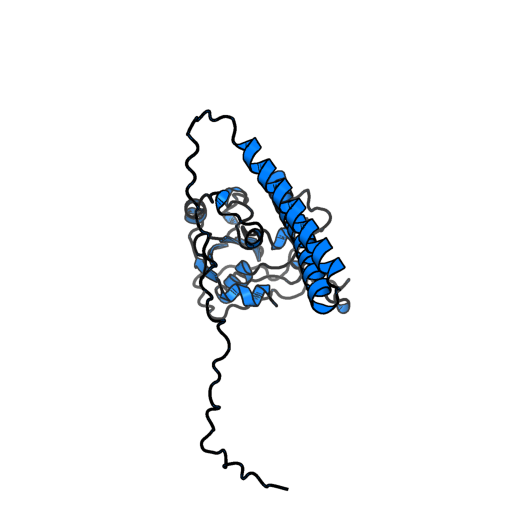ER A 1 177 ? -8.195 8.791 -11.259 1.00 64.25 177 SER A CA 1
ATOM 1449 C C . SER A 1 177 ? -6.966 9.408 -11.940 1.00 64.25 177 SER A C 1
ATOM 1451 O O . SER A 1 177 ? -6.220 8.720 -12.645 1.00 64.25 177 SER A O 1
ATOM 1453 N N . SER A 1 178 ? -6.679 10.684 -11.662 1.00 67.50 178 SER A N 1
ATOM 1454 C CA . SER A 1 178 ? -5.491 11.384 -12.157 1.00 67.50 178 SER A CA 1
ATOM 1455 C C . SER A 1 178 ? -4.199 10.711 -11.688 1.00 67.50 178 SER A C 1
ATOM 1457 O O . SER A 1 178 ? -3.324 10.424 -12.512 1.00 67.50 178 SER A O 1
ATOM 1459 N N . ILE A 1 179 ? -4.085 10.365 -10.404 1.00 67.31 179 ILE A N 1
ATOM 1460 C CA . ILE A 1 179 ? -2.901 9.697 -9.854 1.00 67.31 179 ILE A CA 1
ATOM 1461 C C . ILE A 1 179 ? -2.725 8.291 -10.445 1.00 67.31 179 ILE A C 1
ATOM 1463 O O . ILE A 1 179 ? -1.619 7.937 -10.867 1.00 67.31 179 ILE A O 1
ATOM 1467 N N . ILE A 1 180 ? -3.803 7.506 -10.545 1.00 66.69 180 ILE A N 1
ATOM 1468 C CA . ILE A 1 180 ? -3.782 6.186 -11.197 1.00 66.69 180 ILE A CA 1
ATOM 1469 C C . ILE A 1 180 ? -3.311 6.322 -12.651 1.00 66.69 180 ILE A C 1
ATOM 1471 O O . ILE A 1 180 ? -2.463 5.549 -13.104 1.00 66.69 180 ILE A O 1
ATOM 1475 N N . SER A 1 181 ? -3.789 7.339 -13.373 1.00 73.81 181 SER A N 1
ATOM 1476 C CA . SER A 1 181 ? -3.384 7.587 -14.759 1.00 73.81 181 SER A CA 1
ATOM 1477 C C . SER A 1 181 ? -1.897 7.946 -14.886 1.00 73.81 181 SER A C 1
ATOM 1479 O O . SER A 1 181 ? -1.225 7.447 -15.790 1.00 73.81 181 SER A O 1
ATOM 1481 N N . LYS A 1 182 ? -1.355 8.756 -13.962 1.00 75.00 182 LYS A N 1
ATOM 1482 C CA . LYS A 1 182 ? 0.072 9.112 -13.915 1.00 75.00 182 LYS A CA 1
ATOM 1483 C C . LYS A 1 182 ? 0.933 7.876 -13.651 1.00 75.00 182 LYS A C 1
ATOM 1485 O O . LYS A 1 182 ? 1.909 7.659 -14.365 1.00 75.00 182 LYS A O 1
ATOM 1490 N N . LYS A 1 183 ? 0.535 7.029 -12.694 1.00 70.25 183 LYS A N 1
ATOM 1491 C CA . LYS A 1 183 ? 1.222 5.764 -12.378 1.00 70.25 183 LYS A CA 1
ATOM 1492 C C . LYS A 1 183 ? 1.235 4.795 -13.550 1.00 70.25 183 LYS A C 1
ATOM 1494 O O . LYS A 1 183 ? 2.275 4.210 -13.835 1.00 70.25 183 LYS A O 1
ATOM 1499 N N . ARG A 1 184 ? 0.105 4.651 -14.249 1.00 76.75 184 ARG A N 1
ATOM 1500 C CA . ARG A 1 184 ? 0.015 3.790 -15.434 1.00 76.75 184 ARG A CA 1
ATOM 1501 C C . ARG A 1 184 ? 0.963 4.265 -16.533 1.00 76.75 184 ARG A C 1
ATOM 1503 O O . ARG A 1 184 ? 1.783 3.483 -16.997 1.00 76.75 184 ARG A O 1
ATOM 1510 N N . LYS A 1 185 ? 0.905 5.557 -16.879 1.00 79.31 185 LYS A N 1
ATOM 1511 C CA . LYS A 1 185 ? 1.796 6.168 -17.881 1.00 79.31 185 LYS A CA 1
ATOM 1512 C C . LYS A 1 185 ? 3.267 5.983 -17.515 1.00 79.31 185 LYS A C 1
ATOM 1514 O O . LYS A 1 185 ? 4.071 5.639 -18.372 1.00 79.31 185 LYS A O 1
ATOM 1519 N N . PHE A 1 186 ? 3.611 6.186 -16.244 1.00 82.06 186 PHE A N 1
ATOM 1520 C CA . PHE A 1 186 ? 4.968 5.958 -15.763 1.00 82.06 186 PHE A CA 1
ATOM 1521 C C . PHE A 1 186 ? 5.394 4.500 -15.905 1.00 82.06 186 PHE A C 1
ATOM 1523 O O . PHE A 1 186 ? 6.446 4.244 -16.473 1.00 82.06 186 PHE A O 1
ATOM 1530 N N . GLY A 1 187 ? 4.584 3.549 -15.431 1.00 72.50 187 GLY A N 1
ATOM 1531 C CA . GLY A 1 187 ? 4.910 2.125 -15.505 1.00 72.50 187 GLY A CA 1
ATOM 1532 C C . GLY A 1 187 ? 5.104 1.639 -16.942 1.00 72.50 187 GLY A C 1
ATOM 1533 O O . GLY A 1 187 ? 6.063 0.923 -17.218 1.00 72.50 187 GLY A O 1
ATOM 1534 N N . GLU A 1 188 ? 4.243 2.080 -17.863 1.00 81.75 188 GLU A N 1
ATOM 1535 C CA . GLU A 1 188 ? 4.353 1.780 -19.296 1.00 81.75 188 GLU A CA 1
ATOM 1536 C C . GLU A 1 188 ? 5.654 2.343 -19.892 1.00 81.75 188 GLU A C 1
ATOM 1538 O O . GLU A 1 188 ? 6.434 1.600 -20.491 1.00 81.75 188 GLU A O 1
ATOM 1543 N N . LEU A 1 189 ? 5.926 3.636 -19.683 1.00 86.94 189 LEU A N 1
ATOM 1544 C CA . LEU A 1 189 ? 7.114 4.302 -20.227 1.00 86.94 189 LEU A CA 1
ATOM 1545 C C . LEU A 1 189 ? 8.413 3.788 -19.604 1.00 86.94 189 LEU A C 1
ATOM 1547 O O . LEU A 1 189 ? 9.375 3.534 -20.323 1.00 86.94 189 LEU A O 1
ATOM 1551 N N . PHE A 1 190 ? 8.453 3.621 -18.284 1.00 84.94 190 PHE A N 1
ATOM 1552 C CA . PHE A 1 190 ? 9.630 3.137 -17.570 1.00 84.94 190 PHE A CA 1
ATOM 1553 C C . PHE A 1 190 ? 9.921 1.677 -17.912 1.00 84.94 190 PHE A C 1
ATOM 1555 O O . PHE A 1 190 ? 11.069 1.330 -18.170 1.00 84.94 190 PHE A O 1
ATOM 1562 N N . GLY A 1 191 ? 8.893 0.824 -17.957 1.00 83.12 191 GLY A N 1
ATOM 1563 C CA . GLY A 1 191 ? 9.045 -0.581 -18.325 1.00 83.12 191 GLY A CA 1
ATOM 1564 C C . GLY A 1 191 ? 9.606 -0.739 -19.736 1.00 83.12 191 GLY A C 1
ATOM 1565 O O . GLY A 1 191 ? 10.609 -1.430 -19.926 1.00 83.12 191 GLY A O 1
ATOM 1566 N N . LEU A 1 192 ? 9.007 -0.048 -20.711 1.00 89.75 192 LEU A N 1
ATOM 1567 C CA . LEU A 1 192 ? 9.475 -0.081 -22.095 1.00 89.75 192 LEU A CA 1
ATOM 1568 C C . LEU A 1 192 ? 10.860 0.564 -22.244 1.00 89.75 192 LEU A C 1
ATOM 1570 O O . LEU A 1 192 ? 11.744 -0.026 -22.855 1.00 89.75 192 LEU A O 1
ATOM 1574 N N . GLY A 1 193 ? 11.074 1.737 -21.647 1.00 92.25 193 GLY A N 1
ATOM 1575 C CA . GLY A 1 193 ? 12.344 2.460 -21.714 1.00 92.25 193 GLY A CA 1
ATOM 1576 C C . GLY A 1 193 ? 13.500 1.696 -21.071 1.00 92.25 193 GLY A C 1
ATOM 1577 O O . GLY A 1 193 ? 14.597 1.668 -21.628 1.00 92.25 193 GLY A O 1
ATOM 1578 N N . LYS A 1 194 ? 13.256 1.010 -19.946 1.00 90.75 194 LYS A N 1
ATOM 1579 C CA . LYS A 1 194 ? 14.235 0.122 -19.308 1.00 90.75 194 LYS A CA 1
ATOM 1580 C C . LYS A 1 194 ? 14.564 -1.069 -20.201 1.00 90.75 194 LYS A C 1
ATOM 1582 O O . LYS A 1 194 ? 15.735 -1.411 -20.322 1.00 90.75 194 LYS A O 1
ATOM 1587 N N . LYS A 1 195 ? 13.550 -1.685 -20.817 1.00 91.56 195 LYS A N 1
ATOM 1588 C CA . LYS A 1 195 ? 13.747 -2.815 -21.730 1.00 91.56 195 LYS A CA 1
ATOM 1589 C C . LYS A 1 195 ? 14.577 -2.403 -22.945 1.00 91.56 195 LYS A C 1
ATOM 1591 O O . LYS A 1 195 ? 15.623 -2.990 -23.162 1.00 91.56 195 LYS A O 1
ATOM 1596 N N . ILE A 1 196 ? 14.172 -1.345 -23.652 1.00 93.88 196 ILE A N 1
ATOM 1597 C CA . ILE A 1 196 ? 14.909 -0.823 -24.814 1.00 93.88 196 ILE A CA 1
ATOM 1598 C C . ILE A 1 196 ? 16.351 -0.485 -24.426 1.00 93.88 196 ILE A C 1
ATOM 1600 O O . ILE A 1 196 ? 17.274 -0.868 -25.131 1.00 93.88 196 ILE A O 1
ATOM 1604 N N . SER A 1 197 ? 16.560 0.179 -23.284 1.00 92.06 197 SER A N 1
ATOM 1605 C CA . SER A 1 197 ? 17.913 0.476 -22.794 1.00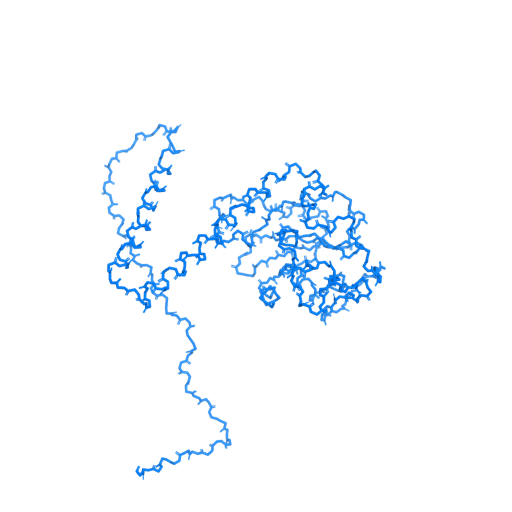 92.06 197 SER A CA 1
ATOM 1606 C C . SER A 1 197 ? 18.751 -0.787 -22.565 1.00 92.06 197 SER A C 1
ATOM 1608 O O . SER A 1 197 ? 19.942 -0.770 -22.844 1.00 92.06 197 SER A O 1
ATOM 1610 N N . SER A 1 198 ? 18.147 -1.865 -22.055 1.00 92.31 198 SER A N 1
ATOM 1611 C CA . SER A 1 198 ? 18.830 -3.149 -21.850 1.00 92.31 198 SER A CA 1
ATOM 1612 C C . SER A 1 198 ? 19.171 -3.807 -23.185 1.00 92.31 198 SER A C 1
ATOM 1614 O O . SER A 1 198 ? 20.334 -4.109 -23.430 1.00 92.31 198 SER A O 1
ATOM 1616 N N . ASP A 1 199 ? 18.174 -3.950 -24.063 1.00 93.12 199 ASP A N 1
ATOM 1617 C CA . ASP A 1 199 ? 18.296 -4.625 -25.359 1.00 93.12 199 ASP A CA 1
ATOM 1618 C C . ASP A 1 199 ? 19.356 -3.932 -26.237 1.00 93.12 199 ASP A C 1
ATOM 1620 O O . ASP A 1 199 ? 20.204 -4.579 -26.841 1.00 93.12 199 ASP A O 1
ATOM 1624 N N . VAL A 1 200 ? 19.374 -2.596 -26.257 1.00 94.94 200 VAL A N 1
ATOM 1625 C CA . VAL A 1 200 ? 20.341 -1.805 -27.034 1.00 94.94 200 VAL A CA 1
ATOM 1626 C C . VAL A 1 200 ? 21.769 -1.929 -26.500 1.00 94.94 200 VAL A C 1
ATOM 1628 O O . VAL A 1 200 ? 22.708 -1.928 -27.288 1.00 94.94 200 VAL A O 1
ATOM 1631 N N . VAL A 1 201 ? 21.952 -2.029 -25.181 1.00 91.75 201 VAL A N 1
ATOM 1632 C CA . VAL A 1 201 ? 23.286 -2.170 -24.574 1.00 91.75 201 VAL A CA 1
ATOM 1633 C C . VAL A 1 201 ? 23.833 -3.589 -24.739 1.00 91.75 201 VAL A C 1
ATOM 1635 O O . VAL A 1 201 ? 25.042 -3.760 -24.879 1.00 91.75 201 VAL A O 1
ATOM 1638 N N . GLU A 1 202 ? 22.968 -4.602 -24.690 1.00 92.62 202 GLU A N 1
ATOM 1639 C CA . GLU A 1 202 ? 23.374 -6.009 -24.756 1.00 92.62 202 GLU A CA 1
ATOM 1640 C C . GLU A 1 202 ? 23.484 -6.535 -26.194 1.00 92.62 202 GLU A C 1
ATOM 1642 O O . GLU A 1 202 ? 24.404 -7.295 -26.496 1.00 92.62 202 GLU A O 1
ATOM 1647 N N . GLU A 1 203 ? 22.571 -6.128 -27.079 1.00 89.62 203 GLU A N 1
ATOM 1648 C CA . GLU A 1 203 ? 22.404 -6.701 -28.423 1.00 89.62 203 GLU A CA 1
ATOM 1649 C C . GLU A 1 203 ? 22.441 -5.651 -29.548 1.00 89.62 203 GLU A C 1
ATOM 1651 O O . GLU A 1 203 ? 22.525 -6.004 -30.727 1.00 89.62 203 GLU A O 1
ATOM 1656 N N . GLY A 1 204 ? 22.367 -4.361 -29.210 1.00 84.06 204 GLY A N 1
ATOM 1657 C CA . GLY A 1 204 ? 22.313 -3.269 -30.179 1.00 84.06 204 GLY A CA 1
ATOM 1658 C C . GLY A 1 204 ? 23.650 -2.981 -30.864 1.00 84.06 204 GLY A C 1
ATOM 1659 O O . GLY A 1 204 ? 24.731 -3.203 -30.322 1.00 84.06 204 GLY A O 1
ATOM 1660 N N . ASN A 1 205 ? 23.570 -2.436 -32.080 1.00 90.12 205 ASN A N 1
ATOM 1661 C CA . ASN A 1 205 ? 24.710 -1.788 -32.726 1.00 90.12 205 ASN A CA 1
ATOM 1662 C C . ASN A 1 205 ? 24.807 -0.311 -32.293 1.00 90.12 205 ASN A C 1
ATOM 1664 O O . ASN A 1 205 ? 23.857 0.256 -31.748 1.00 90.12 205 ASN A O 1
ATOM 1668 N N . GLU A 1 206 ? 25.950 0.323 -32.564 1.00 90.69 206 GLU A N 1
ATOM 1669 C CA . GLU A 1 206 ? 26.194 1.712 -32.144 1.00 90.69 206 GLU A CA 1
ATOM 1670 C C . GLU A 1 206 ? 25.200 2.709 -32.756 1.00 90.69 206 GLU A C 1
ATOM 1672 O O . GLU A 1 206 ? 24.810 3.674 -32.102 1.00 90.69 206 GLU A O 1
ATOM 1677 N N . ASP A 1 207 ? 24.717 2.447 -33.973 1.00 92.50 207 ASP A N 1
ATOM 1678 C CA . ASP A 1 207 ? 23.712 3.290 -34.626 1.00 92.50 207 ASP A CA 1
ATOM 1679 C C . ASP A 1 207 ? 22.383 3.280 -33.852 1.00 92.50 207 ASP A C 1
ATOM 1681 O O . ASP A 1 207 ? 21.821 4.337 -33.566 1.00 92.50 207 ASP A O 1
ATOM 1685 N N . THR A 1 208 ? 21.915 2.098 -33.433 1.00 91.25 208 THR A N 1
ATOM 1686 C CA . THR A 1 208 ? 20.681 1.949 -32.639 1.00 91.25 208 THR A CA 1
ATOM 1687 C C . THR A 1 208 ? 20.850 2.564 -31.248 1.00 91.25 208 THR A C 1
ATOM 1689 O O . THR A 1 208 ? 19.930 3.193 -30.720 1.00 91.25 208 THR A O 1
ATOM 1692 N N . TYR A 1 209 ? 22.041 2.433 -30.654 1.00 93.62 209 TYR A N 1
ATOM 1693 C CA . TYR A 1 209 ? 22.371 3.105 -29.398 1.00 93.62 209 TYR A CA 1
ATOM 1694 C C . TYR A 1 209 ? 22.285 4.625 -29.520 1.00 93.62 209 TYR A C 1
ATOM 1696 O O . TYR A 1 209 ? 21.642 5.281 -28.691 1.00 93.62 209 TYR A O 1
ATOM 1704 N N . HIS A 1 210 ? 22.880 5.190 -30.568 1.00 94.06 210 HIS A N 1
ATOM 1705 C CA . HIS A 1 210 ? 22.829 6.622 -30.818 1.00 94.06 210 HIS A CA 1
ATOM 1706 C C . HIS A 1 210 ? 21.411 7.117 -31.112 1.00 94.06 210 HIS A C 1
ATOM 1708 O O . HIS A 1 210 ? 21.024 8.144 -30.555 1.00 94.06 210 HIS A O 1
ATOM 1714 N N . GLU A 1 211 ? 20.611 6.373 -31.878 1.00 94.19 211 GLU A N 1
ATOM 1715 C CA . GLU A 1 211 ? 19.213 6.716 -32.160 1.00 94.19 211 GLU A CA 1
ATOM 1716 C C . GLU A 1 211 ? 18.380 6.822 -30.870 1.00 94.19 211 GLU A C 1
ATOM 1718 O O . GLU A 1 211 ? 17.711 7.832 -30.623 1.00 94.19 211 GLU A O 1
ATOM 1723 N N . VAL A 1 212 ? 18.471 5.819 -29.990 1.00 93.38 212 VAL A N 1
ATOM 1724 C CA . VAL A 1 212 ? 17.747 5.818 -28.709 1.00 93.38 212 VAL A CA 1
ATOM 1725 C C . VAL A 1 212 ? 18.242 6.932 -27.783 1.00 93.38 212 VAL A C 1
ATOM 1727 O O . VAL A 1 212 ? 17.443 7.606 -27.122 1.00 93.38 212 VAL A O 1
ATOM 1730 N N . LEU A 1 213 ? 19.553 7.178 -27.750 1.00 92.75 213 LEU A N 1
ATOM 1731 C CA . LEU A 1 213 ? 20.140 8.242 -26.941 1.00 92.75 213 LEU A CA 1
ATOM 1732 C C . LEU A 1 213 ? 19.699 9.637 -27.411 1.00 92.75 213 LEU A C 1
ATOM 1734 O O . LEU A 1 213 ? 19.378 10.498 -26.584 1.00 92.75 213 LEU A O 1
ATOM 1738 N N . GLU A 1 214 ? 19.664 9.877 -28.721 1.00 94.56 214 GLU A N 1
ATOM 1739 C CA . GLU A 1 214 ? 19.174 11.130 -29.297 1.00 94.56 214 GLU A CA 1
ATOM 1740 C C . GLU A 1 214 ? 17.683 11.331 -29.044 1.00 94.56 214 GLU A C 1
ATOM 1742 O O . GLU A 1 214 ? 17.269 12.432 -28.666 1.00 94.56 214 GLU A O 1
ATOM 1747 N N . PHE A 1 215 ? 16.886 10.268 -29.157 1.00 94.25 215 PHE A N 1
ATOM 1748 C CA . PHE A 1 215 ? 15.470 10.306 -28.813 1.00 94.25 215 PHE A CA 1
ATOM 1749 C C . PHE A 1 215 ? 15.249 10.756 -27.360 1.00 94.25 215 PHE A C 1
ATOM 1751 O O . PHE A 1 215 ? 14.491 11.704 -27.114 1.00 94.25 215 PHE A O 1
ATOM 1758 N N . PHE A 1 216 ? 15.960 10.160 -26.392 1.00 93.12 216 PHE A N 1
ATOM 1759 C CA . PHE A 1 216 ? 15.862 10.569 -24.986 1.00 93.12 216 PHE A CA 1
ATOM 1760 C C . PHE A 1 216 ? 16.290 12.026 -24.765 1.00 93.12 216 PHE A C 1
ATOM 1762 O O . PHE A 1 216 ? 15.595 12.771 -24.065 1.00 93.12 216 PHE A O 1
ATOM 1769 N N . ARG A 1 217 ? 17.382 12.472 -25.401 1.00 92.38 217 ARG A N 1
ATOM 1770 C CA . ARG A 1 217 ? 17.844 13.871 -25.322 1.00 92.38 217 ARG A CA 1
ATOM 1771 C C . ARG A 1 217 ? 16.828 14.850 -25.911 1.00 92.38 217 ARG A C 1
ATOM 1773 O O . ARG A 1 217 ? 16.569 15.888 -25.304 1.00 92.38 217 ARG A O 1
ATOM 1780 N N . SER A 1 218 ? 16.221 14.517 -27.051 1.00 93.62 218 SER A N 1
ATOM 1781 C CA . SER A 1 218 ? 15.197 15.344 -27.702 1.00 93.62 218 SER A CA 1
ATOM 1782 C C . SER A 1 218 ? 13.993 15.566 -26.784 1.00 93.62 218 SER A C 1
ATOM 1784 O O . SER A 1 218 ? 13.529 16.697 -26.611 1.00 93.62 218 SER A O 1
ATOM 1786 N N . ILE A 1 219 ? 13.516 14.504 -26.127 1.00 89.94 219 ILE A N 1
ATOM 1787 C CA . ILE A 1 219 ? 12.417 14.600 -25.159 1.00 89.94 219 ILE A CA 1
ATOM 1788 C C . ILE A 1 219 ? 12.828 15.441 -23.944 1.00 89.94 219 ILE A C 1
ATOM 1790 O O . ILE A 1 219 ? 12.074 16.327 -23.532 1.00 89.94 219 ILE A O 1
ATOM 1794 N N . GLN A 1 220 ? 14.030 15.229 -23.399 1.00 88.31 220 GLN A N 1
ATOM 1795 C CA . GLN A 1 220 ? 14.532 15.993 -22.253 1.00 88.31 220 GLN A CA 1
ATOM 1796 C C . GLN A 1 220 ? 14.607 17.502 -22.544 1.00 88.31 220 GLN A C 1
ATOM 1798 O O . GLN A 1 220 ? 14.235 18.320 -21.695 1.00 88.31 220 GLN A O 1
ATOM 1803 N N . GLN A 1 221 ? 15.036 17.883 -23.750 1.00 89.25 221 GLN A N 1
ATOM 1804 C CA . GLN A 1 221 ? 15.088 19.282 -24.183 1.00 89.25 221 GLN A CA 1
ATOM 1805 C C . GLN A 1 221 ? 13.688 19.894 -24.306 1.00 89.25 221 GLN A C 1
ATOM 1807 O O . GLN A 1 221 ? 13.442 20.960 -23.740 1.00 89.25 221 GLN A O 1
ATOM 1812 N N . LYS A 1 222 ? 12.746 19.196 -24.958 1.00 90.44 222 LYS A N 1
ATOM 1813 C CA . LYS A 1 222 ? 11.345 19.647 -25.084 1.00 90.44 222 LYS A CA 1
ATOM 1814 C C . LYS A 1 222 ? 10.690 19.875 -23.718 1.00 90.44 222 LYS A C 1
ATOM 1816 O O . LYS A 1 222 ? 9.994 20.869 -23.518 1.00 90.44 222 LYS A O 1
ATOM 1821 N N . MET A 1 223 ? 10.947 18.993 -22.750 1.00 84.69 223 MET A N 1
ATOM 1822 C CA . MET A 1 223 ? 10.413 19.131 -21.389 1.00 84.69 223 MET A CA 1
ATOM 1823 C C . MET A 1 223 ? 11.066 20.272 -20.598 1.00 84.69 223 MET A C 1
ATOM 1825 O O . MET A 1 223 ? 10.391 20.922 -19.801 1.00 84.69 223 MET A O 1
ATOM 1829 N N . SER A 1 224 ? 12.357 20.533 -20.813 1.00 79.00 224 SER A N 1
ATOM 1830 C CA . SER A 1 224 ? 13.068 21.650 -20.173 1.00 79.00 224 SER A CA 1
ATOM 1831 C C . SER A 1 224 ? 12.554 23.008 -20.663 1.00 79.00 224 SER A C 1
ATOM 1833 O O . SER A 1 224 ? 12.347 23.910 -19.855 1.00 79.00 224 SER A O 1
ATOM 1835 N N . GLN A 1 225 ? 12.259 23.136 -21.961 1.00 73.50 225 GLN A N 1
ATOM 1836 C CA . GLN A 1 225 ? 11.688 24.355 -22.551 1.00 73.50 225 GLN A CA 1
ATOM 1837 C C . GLN A 1 225 ? 10.284 24.668 -22.005 1.00 73.50 225 GLN A C 1
ATOM 1839 O O . GLN A 1 225 ? 9.973 25.821 -21.712 1.00 73.50 225 GLN A O 1
ATOM 1844 N N . HIS A 1 226 ? 9.457 23.642 -21.781 1.00 62.25 226 HIS A N 1
ATOM 1845 C CA . HIS A 1 226 ? 8.110 23.810 -21.224 1.00 62.25 226 HIS A CA 1
ATOM 1846 C C . HIS A 1 226 ? 8.088 24.299 -19.763 1.00 62.25 226 HIS A C 1
ATOM 1848 O O . HIS A 1 226 ? 7.132 24.964 -19.369 1.00 62.25 226 HIS A O 1
ATOM 1854 N N . ARG A 1 227 ? 9.121 24.008 -18.954 1.00 59.06 227 ARG A N 1
ATOM 1855 C CA . ARG A 1 227 ? 9.209 24.510 -17.565 1.00 59.06 227 ARG A CA 1
ATOM 1856 C C . ARG A 1 227 ? 9.522 26.008 -17.493 1.00 59.06 227 ARG A C 1
ATOM 1858 O O . ARG A 1 227 ? 9.084 26.670 -16.558 1.00 59.06 227 ARG A O 1
ATOM 1865 N N . ILE A 1 228 ? 10.239 26.546 -18.481 1.00 56.44 228 ILE A N 1
ATOM 1866 C CA . ILE A 1 228 ? 10.617 27.968 -18.532 1.00 56.44 228 ILE A CA 1
ATOM 1867 C C . ILE A 1 228 ? 9.397 28.845 -18.860 1.00 56.44 228 ILE A C 1
ATOM 1869 O O . ILE A 1 228 ? 9.219 29.895 -18.252 1.00 56.44 228 ILE A O 1
ATOM 1873 N N . LEU A 1 229 ? 8.502 28.391 -19.745 1.00 48.53 229 LEU A N 1
ATOM 1874 C CA . LEU A 1 229 ? 7.334 29.176 -20.169 1.00 48.53 229 LEU A CA 1
ATOM 1875 C C . LEU A 1 229 ? 6.212 29.254 -19.110 1.00 48.53 229 LEU A C 1
ATOM 1877 O O . LEU A 1 229 ? 5.414 30.183 -19.135 1.00 48.53 229 LEU A O 1
ATOM 1881 N N . GLY A 1 230 ? 6.161 28.315 -18.159 1.00 41.81 230 GLY A N 1
ATOM 1882 C CA . GLY A 1 230 ? 5.173 28.305 -17.069 1.00 41.81 230 GLY A CA 1
ATOM 1883 C C . GLY A 1 230 ? 5.499 29.221 -15.881 1.00 41.81 230 GLY A C 1
ATOM 1884 O O . GLY A 1 230 ? 4.721 29.272 -14.937 1.00 41.81 230 GLY A O 1
ATOM 1885 N N . SER A 1 231 ? 6.641 29.919 -15.909 1.00 43.97 231 SER A N 1
ATOM 1886 C CA . SER A 1 231 ? 7.133 30.746 -14.791 1.00 43.97 231 SER A CA 1
ATOM 1887 C C . SER A 1 231 ? 7.051 32.259 -15.060 1.00 43.97 231 SER A C 1
ATOM 1889 O O . SER A 1 231 ? 7.403 33.060 -14.198 1.00 43.97 231 SER A O 1
ATOM 1891 N N . SER A 1 232 ? 6.597 32.679 -16.246 1.00 42.16 232 SER A N 1
ATOM 1892 C CA . SER A 1 232 ? 6.563 34.091 -16.654 1.00 42.16 232 SER A CA 1
ATOM 1893 C C . SER A 1 232 ? 5.206 34.760 -16.407 1.00 42.16 232 SER A C 1
ATOM 1895 O O . SER A 1 232 ? 4.559 35.215 -17.339 1.00 42.16 232 SER A O 1
ATOM 1897 N N . GLU A 1 233 ? 4.822 34.900 -15.139 1.00 40.50 233 GLU A N 1
ATOM 1898 C CA . GLU A 1 233 ? 4.018 36.051 -14.671 1.00 40.50 233 GLU A CA 1
ATOM 1899 C C . GLU A 1 233 ? 4.684 36.752 -13.468 1.00 40.50 233 GLU A C 1
ATOM 1901 O O . GLU A 1 233 ? 4.042 37.382 -12.634 1.00 40.50 233 GLU A O 1
ATOM 1906 N N . GLY A 1 234 ? 6.013 36.675 -13.380 1.00 34.62 234 GLY A N 1
ATOM 1907 C CA . GLY A 1 234 ? 6.812 37.393 -12.391 1.00 34.62 234 GLY A CA 1
ATOM 1908 C C . GLY A 1 234 ? 7.938 38.150 -13.074 1.00 34.62 234 GLY A C 1
ATOM 1909 O O . GLY A 1 234 ? 8.953 37.574 -13.451 1.00 34.62 234 GLY A O 1
ATOM 1910 N N . ASN A 1 235 ? 7.740 39.447 -13.261 1.00 40.88 235 ASN A N 1
ATOM 1911 C CA . ASN A 1 235 ? 8.700 40.359 -13.858 1.00 40.88 235 ASN A CA 1
ATOM 1912 C C . ASN A 1 235 ? 9.928 40.507 -12.936 1.00 40.88 235 ASN A C 1
ATOM 1914 O O . ASN A 1 235 ? 9.828 41.172 -11.910 1.00 40.88 235 ASN A O 1
ATOM 1918 N N . PHE A 1 236 ? 11.077 39.923 -13.288 1.00 32.06 236 PHE A N 1
ATOM 1919 C CA . PHE A 1 236 ? 12.367 40.285 -12.692 1.00 32.06 236 PHE A CA 1
ATOM 1920 C C . PHE A 1 236 ? 13.464 40.306 -13.756 1.00 32.06 236 PHE A C 1
ATOM 1922 O O . PHE A 1 236 ? 13.961 39.278 -14.207 1.00 32.06 236 PHE A O 1
ATOM 1929 N N . ASN A 1 237 ? 13.864 41.524 -14.120 1.00 40.16 237 ASN A N 1
ATOM 1930 C CA . ASN A 1 237 ? 15.174 41.791 -14.694 1.00 40.16 237 ASN A CA 1
ATOM 1931 C C . ASN A 1 237 ? 16.235 41.359 -13.682 1.00 40.16 237 ASN A C 1
ATOM 1933 O O . ASN A 1 237 ? 16.302 41.939 -12.598 1.00 40.16 237 ASN A O 1
ATOM 1937 N N . THR A 1 238 ? 17.118 40.427 -14.029 1.00 34.09 238 THR A N 1
ATOM 1938 C CA . THR A 1 238 ? 18.462 40.411 -13.443 1.00 34.09 238 THR A CA 1
ATOM 1939 C C . THR A 1 238 ? 19.462 39.881 -14.459 1.00 34.09 238 THR A C 1
ATOM 1941 O O . THR A 1 238 ? 19.192 38.949 -15.210 1.00 34.09 238 THR A O 1
ATOM 1944 N N . GLN A 1 239 ? 20.577 40.598 -14.507 1.00 37.06 239 GLN A N 1
ATOM 1945 C CA . GLN A 1 239 ? 21.666 40.547 -15.462 1.00 37.06 239 GLN A CA 1
ATOM 1946 C C . GLN A 1 239 ? 22.267 39.154 -15.660 1.00 37.06 239 GLN A C 1
ATOM 1948 O O . GLN A 1 239 ? 22.349 38.346 -14.737 1.00 37.06 239 GLN A O 1
ATOM 1953 N N . ASN A 1 240 ? 22.760 38.953 -16.882 1.00 43.16 240 ASN A N 1
ATOM 1954 C CA . ASN A 1 240 ? 23.766 37.959 -17.220 1.00 43.16 240 ASN A CA 1
ATOM 1955 C C . ASN A 1 240 ? 24.947 38.066 -16.249 1.00 43.16 240 ASN A C 1
ATOM 1957 O O . ASN A 1 240 ? 25.704 39.030 -16.327 1.00 43.16 240 ASN A O 1
ATOM 1961 N N . ASP A 1 241 ? 25.120 37.058 -15.401 1.00 35.06 241 ASP A N 1
ATOM 1962 C CA . ASP A 1 241 ? 26.407 36.734 -14.800 1.00 35.06 241 ASP A CA 1
ATOM 1963 C C . ASP A 1 241 ? 26.692 35.257 -15.079 1.00 35.06 241 ASP A C 1
ATOM 1965 O O . ASP A 1 241 ? 26.163 34.348 -14.434 1.00 35.06 241 ASP A O 1
ATOM 1969 N N . ASP A 1 242 ? 27.549 35.039 -16.074 1.00 44.97 242 ASP A N 1
ATOM 1970 C CA . ASP A 1 242 ? 28.252 33.787 -16.308 1.00 44.97 242 ASP A CA 1
ATOM 1971 C C . ASP A 1 242 ? 29.027 33.393 -15.043 1.00 44.97 242 ASP A C 1
ATOM 1973 O O . ASP A 1 242 ? 30.145 33.847 -14.786 1.00 44.97 242 ASP A O 1
ATOM 1977 N N . LYS A 1 243 ? 28.457 32.491 -14.245 1.00 41.50 243 LYS A N 1
ATOM 1978 C CA . LYS A 1 243 ? 29.236 31.649 -13.337 1.00 41.50 243 LYS A CA 1
ATOM 1979 C C . LYS A 1 243 ? 29.012 30.198 -13.711 1.00 41.50 243 LYS A C 1
ATOM 1981 O O . LYS A 1 243 ? 27.998 29.599 -13.367 1.00 41.50 243 LYS A O 1
ATOM 1986 N N . ASN A 1 244 ? 30.010 29.652 -14.403 1.00 44.72 244 ASN A N 1
ATOM 1987 C CA . ASN A 1 244 ? 30.237 28.225 -14.587 1.00 44.72 244 ASN A CA 1
ATOM 1988 C C . ASN A 1 244 ? 30.061 27.480 -13.251 1.00 44.72 244 ASN A C 1
ATOM 1990 O O . ASN A 1 244 ? 30.985 27.398 -12.442 1.00 44.72 244 ASN A O 1
ATOM 1994 N N . LEU A 1 245 ? 28.873 26.923 -13.019 1.00 40.69 245 LEU A N 1
ATOM 1995 C CA . LEU A 1 245 ? 28.672 25.857 -12.047 1.00 40.69 245 LEU A CA 1
ATOM 1996 C C . LEU A 1 245 ? 29.169 24.577 -12.710 1.00 40.69 245 LEU A C 1
ATOM 1998 O O . LEU A 1 245 ? 28.436 23.885 -13.410 1.00 40.69 245 LEU A O 1
ATOM 2002 N N . GLU A 1 246 ? 30.455 24.301 -12.523 1.00 42.75 246 GLU A N 1
ATOM 2003 C CA . GLU A 1 246 ? 31.074 23.034 -12.886 1.00 42.75 246 GLU A CA 1
ATOM 2004 C C . GLU A 1 246 ? 30.391 21.921 -12.067 1.00 42.75 246 GLU A C 1
ATOM 2006 O O . GLU A 1 246 ? 30.715 21.677 -10.901 1.00 42.75 246 GLU A O 1
ATOM 2011 N N . ILE A 1 247 ? 29.369 21.291 -12.655 1.00 43.53 247 ILE A N 1
ATOM 2012 C CA . ILE A 1 247 ? 28.678 20.135 -12.080 1.00 43.53 247 ILE A CA 1
ATOM 2013 C C . ILE A 1 247 ? 29.706 19.009 -11.993 1.00 43.53 247 ILE A C 1
ATOM 2015 O O . ILE A 1 247 ? 30.022 18.348 -12.981 1.00 43.53 247 ILE A O 1
ATOM 2019 N N . ARG A 1 248 ? 30.264 18.791 -10.802 1.00 46.62 248 ARG A N 1
ATOM 2020 C CA . ARG A 1 248 ? 31.152 17.654 -10.563 1.00 46.62 248 ARG A CA 1
ATOM 2021 C C . ARG A 1 248 ? 30.331 16.374 -10.512 1.00 46.62 248 ARG A C 1
ATOM 2023 O O . ARG A 1 248 ? 29.293 16.321 -9.852 1.00 46.62 248 ARG A O 1
ATOM 2030 N 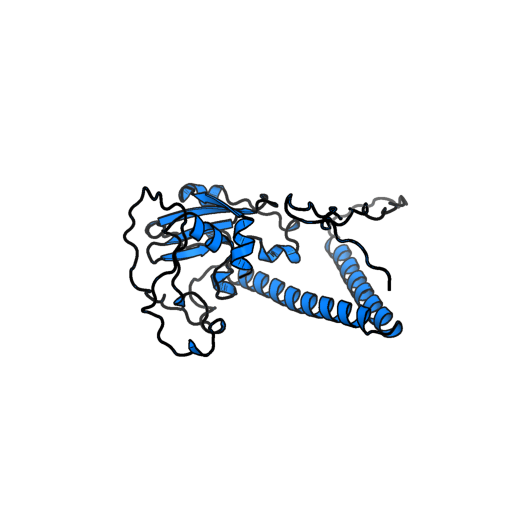N . ASN A 1 249 ? 30.839 15.337 -11.177 1.00 48.00 249 ASN A N 1
ATOM 2031 C CA . ASN A 1 249 ? 30.263 13.999 -11.123 1.00 48.00 249 ASN A CA 1
ATOM 2032 C C . ASN A 1 249 ? 30.024 13.578 -9.662 1.00 48.00 249 ASN A C 1
ATOM 2034 O O . ASN A 1 249 ? 30.899 13.802 -8.815 1.00 48.00 249 ASN A O 1
ATOM 2038 N N . PRO A 1 250 ? 28.870 12.962 -9.351 1.00 50.06 250 PRO A N 1
ATOM 2039 C CA . PRO A 1 250 ? 28.591 12.485 -8.009 1.00 50.06 250 PRO A CA 1
ATOM 2040 C C . PRO A 1 250 ? 29.703 11.543 -7.544 1.00 50.06 250 PRO A C 1
ATOM 2042 O O . PRO A 1 250 ? 30.214 10.720 -8.306 1.00 50.06 250 PRO A O 1
ATOM 2045 N N . ILE A 1 251 ? 30.084 11.685 -6.273 1.00 56.03 251 ILE A N 1
ATOM 2046 C CA . ILE A 1 251 ? 31.129 10.880 -5.641 1.00 56.03 251 ILE A CA 1
ATOM 2047 C C . ILE A 1 251 ? 30.782 9.403 -5.850 1.00 56.03 251 ILE A C 1
ATOM 2049 O O . ILE A 1 251 ? 29.752 8.940 -5.356 1.00 56.03 251 ILE A O 1
ATOM 2053 N N . LEU A 1 252 ? 31.648 8.673 -6.562 1.00 44.44 252 LEU A N 1
ATOM 2054 C CA . LEU A 1 252 ? 31.553 7.225 -6.742 1.00 44.44 252 LEU A CA 1
ATOM 2055 C C . LEU A 1 252 ? 31.476 6.557 -5.364 1.00 44.44 252 LEU A C 1
ATOM 2057 O O . LEU A 1 252 ? 32.488 6.333 -4.694 1.00 44.44 252 LEU A O 1
ATOM 2061 N N . ARG A 1 253 ? 30.262 6.232 -4.913 1.00 49.94 253 ARG A N 1
ATOM 2062 C CA . ARG A 1 253 ? 30.082 5.363 -3.755 1.00 49.94 253 ARG A CA 1
ATOM 2063 C C . ARG A 1 253 ? 30.451 3.962 -4.205 1.00 49.94 253 ARG A C 1
ATOM 2065 O O . ARG A 1 253 ? 29.868 3.437 -5.150 1.00 49.94 253 ARG A O 1
ATOM 2072 N N . ARG A 1 254 ? 31.425 3.356 -3.521 1.00 53.66 254 ARG A N 1
ATOM 2073 C CA . ARG A 1 254 ? 31.755 1.942 -3.723 1.00 53.66 254 ARG A CA 1
ATOM 2074 C C . ARG A 1 254 ? 30.454 1.140 -3.613 1.00 53.66 254 ARG A C 1
ATOM 2076 O O . ARG A 1 254 ? 29.762 1.300 -2.601 1.00 53.66 254 ARG A O 1
ATOM 2083 N N . PRO A 1 255 ? 30.104 0.303 -4.603 1.00 41.41 255 PRO A N 1
ATOM 2084 C CA . PRO A 1 255 ? 28.960 -0.576 -4.458 1.00 41.41 255 PRO A CA 1
ATOM 2085 C C . PRO A 1 255 ? 29.186 -1.418 -3.202 1.00 41.41 255 PRO A C 1
ATOM 2087 O O . PRO A 1 255 ? 30.267 -1.983 -3.007 1.00 41.41 255 PRO A O 1
ATOM 2090 N N . LYS A 1 256 ? 28.186 -1.474 -2.317 1.00 45.47 256 LYS A N 1
ATOM 2091 C CA . LYS A 1 256 ? 28.165 -2.456 -1.230 1.00 45.47 256 LYS A CA 1
ATOM 2092 C C . LYS A 1 256 ? 27.977 -3.835 -1.862 1.00 45.47 256 LYS A C 1
ATOM 2094 O O . LYS A 1 256 ? 26.873 -4.354 -1.933 1.00 45.47 256 LYS A O 1
ATOM 2099 N N . GLY A 1 257 ? 29.067 -4.401 -2.365 1.00 52.75 257 GLY A N 1
ATOM 2100 C CA . GLY A 1 257 ? 29.170 -5.817 -2.665 1.00 52.75 257 GLY A CA 1
ATOM 2101 C C . GLY A 1 257 ? 29.497 -6.599 -1.398 1.00 52.75 257 GLY A C 1
ATOM 2102 O O . GLY A 1 257 ? 30.040 -6.055 -0.431 1.00 52.75 257 GLY A O 1
ATOM 2103 N N . ARG A 1 258 ? 29.198 -7.901 -1.423 1.00 45.25 258 ARG A N 1
ATOM 2104 C CA . ARG A 1 258 ? 29.710 -8.863 -0.443 1.00 45.25 258 ARG A CA 1
ATOM 2105 C C . ARG A 1 258 ? 31.226 -8.648 -0.309 1.00 45.25 258 ARG A C 1
ATOM 2107 O O . ARG A 1 258 ? 31.913 -8.660 -1.334 1.00 45.25 258 ARG A O 1
ATOM 2114 N N . PRO A 1 259 ? 31.774 -8.459 0.903 1.00 57.25 259 PRO A N 1
ATOM 2115 C CA . PRO A 1 259 ? 33.218 -8.446 1.081 1.00 57.25 259 PRO A CA 1
ATOM 2116 C C . PRO A 1 259 ? 33.790 -9.716 0.451 1.00 57.25 259 PRO A C 1
ATOM 2118 O O . PRO A 1 259 ? 33.213 -10.794 0.636 1.00 57.25 259 PRO A O 1
ATOM 2121 N N . LYS A 1 260 ? 34.931 -9.625 -0.246 1.00 55.94 260 LYS A N 1
ATOM 2122 C CA . LYS A 1 260 ? 35.770 -10.802 -0.517 1.00 55.94 260 LYS A CA 1
ATOM 2123 C C . LYS A 1 260 ? 36.311 -11.297 0.829 1.00 55.94 260 LYS A C 1
ATOM 2125 O O . LYS A 1 260 ? 37.469 -11.083 1.168 1.00 55.94 260 LYS A O 1
ATOM 2130 N N . SER A 1 261 ? 35.439 -11.868 1.650 1.00 48.00 261 SER A N 1
ATOM 2131 C CA . SER A 1 261 ? 35.835 -12.561 2.859 1.00 48.00 261 SER A CA 1
ATOM 2132 C C . SER A 1 261 ? 36.559 -13.816 2.404 1.00 48.00 261 SER A C 1
ATOM 2134 O O . SER A 1 261 ? 36.039 -14.608 1.616 1.00 48.00 261 SER A O 1
ATOM 2136 N N . LYS A 1 262 ? 37.794 -13.976 2.882 1.00 57.12 262 LYS A N 1
ATOM 2137 C CA . LYS A 1 262 ? 38.385 -15.303 2.994 1.00 57.12 262 LYS A CA 1
ATOM 2138 C C . LYS A 1 262 ? 37.360 -16.162 3.736 1.00 57.12 262 LYS A C 1
ATOM 2140 O O . LYS A 1 262 ? 36.875 -15.746 4.788 1.00 57.12 262 LYS A O 1
ATOM 2145 N N . ARG A 1 263 ? 36.989 -17.299 3.144 1.00 59.28 263 ARG A N 1
ATOM 2146 C CA . ARG A 1 263 ? 36.153 -18.322 3.780 1.00 59.28 263 ARG A CA 1
ATOM 2147 C C . ARG A 1 263 ? 36.695 -18.561 5.191 1.00 59.28 263 ARG A C 1
ATOM 2149 O O . ARG A 1 263 ? 37.890 -18.794 5.351 1.00 59.28 263 ARG A O 1
ATOM 2156 N N . ILE A 1 264 ? 35.837 -18.438 6.198 1.00 61.81 264 ILE A N 1
ATOM 2157 C CA . ILE A 1 264 ? 36.165 -18.901 7.544 1.00 61.81 264 ILE A CA 1
ATOM 2158 C C . ILE A 1 264 ? 35.980 -20.416 7.491 1.00 61.81 264 ILE A C 1
ATOM 2160 O O . ILE A 1 264 ? 34.860 -20.886 7.297 1.00 61.81 264 ILE A O 1
ATOM 2164 N N . ASN A 1 265 ? 37.081 -21.156 7.565 1.00 58.41 265 ASN A N 1
ATOM 2165 C CA . ASN A 1 265 ? 37.055 -22.614 7.574 1.00 58.41 265 ASN A CA 1
ATOM 2166 C C . ASN A 1 265 ? 36.600 -23.109 8.952 1.00 58.41 265 ASN A C 1
ATOM 2168 O O . ASN A 1 265 ? 36.960 -22.524 9.977 1.00 58.41 265 ASN A O 1
ATOM 2172 N N . SER A 1 266 ? 35.805 -24.179 8.980 1.00 51.81 266 SER A N 1
ATOM 2173 C CA . SER A 1 266 ? 35.451 -24.846 10.237 1.00 51.81 266 SER A CA 1
ATOM 2174 C C . SER A 1 266 ? 36.677 -25.562 10.821 1.00 51.81 266 SER A C 1
ATOM 2176 O O . SER A 1 266 ? 37.549 -25.995 10.071 1.00 51.81 266 SER A O 1
ATOM 2178 N N . ILE A 1 267 ? 36.725 -25.746 12.144 1.00 56.19 267 ILE A N 1
ATOM 2179 C CA . ILE A 1 267 ? 37.787 -26.504 12.841 1.00 56.19 267 ILE A CA 1
ATOM 2180 C C . ILE A 1 267 ? 37.924 -27.959 12.342 1.00 56.19 267 ILE A C 1
ATOM 2182 O O . ILE A 1 267 ? 38.949 -28.590 12.574 1.00 56.19 267 ILE A O 1
ATOM 2186 N N . LEU A 1 268 ? 36.914 -28.476 11.636 1.00 58.28 268 LEU A N 1
ATOM 2187 C CA . LEU A 1 268 ? 36.874 -29.829 11.078 1.00 58.28 268 LEU A CA 1
ATOM 2188 C C . LEU A 1 268 ? 37.260 -29.891 9.587 1.00 58.28 268 LEU A C 1
ATOM 2190 O O . LEU A 1 268 ? 37.192 -30.963 8.994 1.00 58.28 268 LEU A O 1
ATOM 2194 N N . GLU A 1 269 ? 37.622 -28.772 8.946 1.00 50.66 269 GLU A N 1
ATOM 2195 C CA . GLU A 1 269 ? 38.073 -28.797 7.548 1.00 50.66 269 GLU A CA 1
ATOM 2196 C C . GLU A 1 269 ? 39.553 -29.190 7.459 1.00 50.66 269 GLU A C 1
ATOM 2198 O O . GLU A 1 269 ? 40.438 -28.414 7.823 1.00 50.66 269 GLU A O 1
ATOM 2203 N N . GLU A 1 270 ? 39.829 -30.389 6.939 1.00 60.28 270 GLU A N 1
ATOM 2204 C CA . GLU A 1 270 ? 41.194 -30.813 6.624 1.00 60.28 270 GLU A CA 1
ATOM 2205 C C . GLU A 1 270 ? 41.780 -29.996 5.452 1.00 60.28 270 GLU A C 1
ATOM 2207 O O . GLU A 1 270 ? 41.074 -29.666 4.490 1.00 60.28 270 GLU A O 1
ATOM 2212 N N . PRO A 1 271 ? 43.077 -29.639 5.501 1.00 50.38 271 PRO A N 1
ATOM 2213 C CA . PRO A 1 271 ? 43.707 -28.838 4.463 1.00 50.38 271 PRO A CA 1
ATOM 2214 C C . PRO A 1 271 ? 43.840 -29.636 3.159 1.00 50.38 271 PRO A C 1
ATOM 2216 O O . PRO A 1 271 ? 44.588 -30.608 3.084 1.00 50.38 271 PRO A O 1
ATOM 2219 N N . ASN A 1 272 ? 43.158 -29.175 2.105 1.00 50.22 272 ASN A N 1
ATOM 2220 C CA . ASN A 1 272 ? 43.291 -29.709 0.748 1.00 50.22 272 ASN A CA 1
ATOM 2221 C C . ASN A 1 272 ? 44.757 -29.684 0.285 1.00 50.22 272 ASN A C 1
ATOM 2223 O O . ASN A 1 272 ? 45.311 -28.627 -0.037 1.00 50.22 272 ASN A O 1
ATOM 2227 N N . THR A 1 273 ? 45.371 -30.860 0.192 1.00 42.81 273 THR A N 1
ATOM 2228 C CA . THR A 1 273 ? 46.639 -31.066 -0.501 1.00 42.81 273 THR A CA 1
ATOM 2229 C C . THR A 1 273 ? 46.389 -30.990 -2.004 1.00 42.81 273 THR A C 1
ATOM 2231 O O . THR A 1 273 ? 45.671 -31.795 -2.592 1.00 42.81 273 THR A O 1
ATOM 2234 N N . LYS A 1 274 ? 46.968 -29.976 -2.654 1.00 41.91 274 LYS A N 1
ATOM 2235 C CA . LYS A 1 274 ? 47.000 -29.898 -4.116 1.00 41.91 274 LYS A CA 1
ATOM 2236 C C . LYS A 1 274 ? 47.882 -31.026 -4.645 1.00 41.91 274 LYS A C 1
ATOM 2238 O O . LYS A 1 274 ? 49.104 -30.954 -4.529 1.00 41.91 274 LYS A O 1
ATOM 2243 N N . THR A 1 275 ? 47.280 -32.042 -5.246 1.00 37.50 275 THR A N 1
ATOM 2244 C CA . THR A 1 275 ? 47.980 -32.990 -6.111 1.00 37.50 275 THR A CA 1
ATOM 2245 C C . THR A 1 275 ? 48.173 -32.347 -7.482 1.00 37.50 275 THR A C 1
ATOM 2247 O O . THR A 1 275 ? 47.214 -32.057 -8.192 1.00 37.50 275 THR A O 1
ATOM 2250 N N . TYR A 1 276 ? 49.430 -32.084 -7.839 1.00 37.38 276 TYR A N 1
ATOM 2251 C CA . TYR A 1 276 ? 49.805 -31.811 -9.222 1.00 37.38 276 TYR A CA 1
ATOM 2252 C C . TYR A 1 276 ? 49.759 -33.123 -10.009 1.00 37.38 276 TYR A C 1
ATOM 2254 O O . TYR A 1 276 ? 50.421 -34.095 -9.634 1.00 37.38 276 TYR A O 1
ATOM 2262 N N . ARG A 1 277 ? 49.001 -33.131 -11.103 1.00 36.34 277 ARG A N 1
ATOM 2263 C CA . ARG A 1 277 ? 49.212 -34.005 -12.255 1.00 36.34 277 ARG A CA 1
ATOM 2264 C C . ARG A 1 277 ? 48.877 -33.235 -13.518 1.00 36.34 277 ARG A C 1
ATOM 2266 O O . ARG A 1 277 ? 47.858 -32.513 -13.487 1.00 36.34 277 ARG A O 1
#

InterPro domains:
  IPR007527 Zinc finger, SWIM-type [PS50966] (74-106)

Radius of gyration: 25.89 Å; chains: 1; bounding box: 72×76×60 Å

Foldseek 3Di:
DVQLVQLVQKDKDWDDPVCQQVPADDDDPVPDDLVCLLVAQLDHPVLDDPPCVFFPTKMWMAGNVHRVHIKIKTQGQQRDMDISSCCLLLVQDDGSNLSNVLQAEQSSWAFPLSHPLVPDDPVCPPDDRQQPAIDGNHPDHPDPDDRDHDRTNPDPPPPDPVVSPDPDPRVCPVSSVVSSVSNVVCCVCVVVLVVLVVCCVPPNDVVSVVVSVVVVVVVVVVVVVVVVVVPPPDDDDDDDDDDPPPPDDPDPDDPPDDPPDDDPDDPPDDDDDDDDD

Secondary structure (DSSP, 8-state):
-HHHHHGGGEEEEEE-HHHHTTT-----GGG--GGGTTSS-SS-GGGS-S-GGGEEEEEEEEETTEEEEEEEEEEETTS-EEETT-HHHHHSS-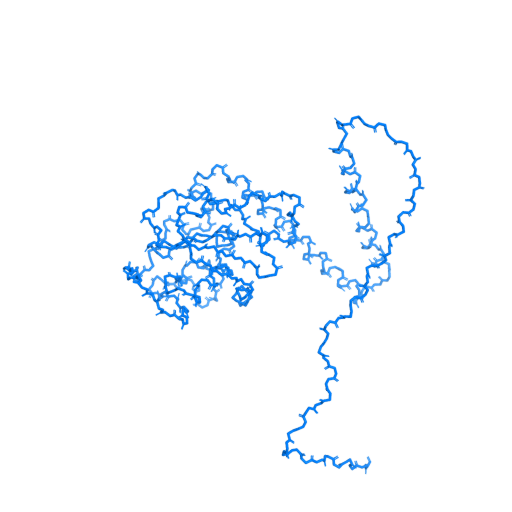-HHHHHHHTT-TT--EEGGGS-GGGS-GGGTT---TTSPEE---SS---S------SS----TT--TT-TTTS---TTHHHHHHHHHHHHHHHHHHHHHHHHHHHHHHT--HHHHHHHHHHHHHHHHHHHHHHHHTTTTS-------------PPPP-PPP-PPP-PPP---TT---------

Organism: Funneliformis mosseae (NCBI:txid27381)

Sequence (277 aa):
EEQMNLSLCYHATEIEFENARSKENVLDESDRFIDNLFDFPQIHLSSFPEDTSTVLEAWEILHLANPKTSHFIYLLNDSIFLCTCMMFRSHGYICRHFYRLMTLTPIARFHIGLINRRWYKDQLQGINISNNEFIVISLNASTSKNYSLPTRFLQPPSFDANQIGEIGTINDSNEISSIISKKRKFGELFGLGKKISSDVVEEGNEDTYHEVLEFFRSIQQKMSQHRILGSSEGNFNTQNDDKNLEIRNPILRRPKGRPKSKRINSILEEPNTKTYR